Protein AF-A0A523PFH6-F1 (afdb_monomer)

Structure (mmCIF, N/CA/C/O backbone):
data_AF-A0A523PFH6-F1
#
_entry.id   AF-A0A523PFH6-F1
#
loop_
_atom_site.group_PDB
_atom_site.id
_atom_site.type_symbol
_atom_site.label_atom_id
_atom_site.label_alt_id
_atom_site.label_comp_id
_atom_site.label_asym_id
_atom_site.label_entity_id
_atom_site.label_seq_id
_atom_site.pdbx_PDB_ins_code
_atom_s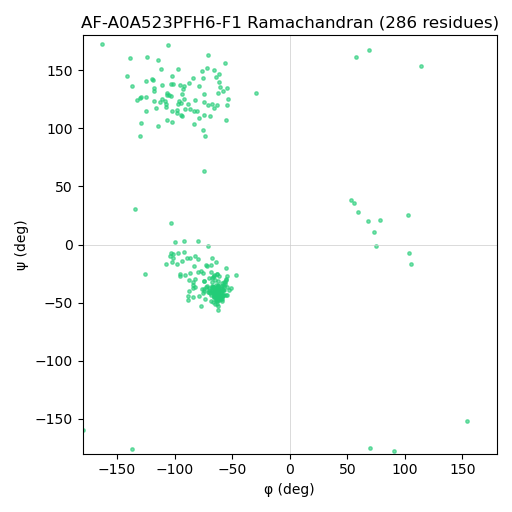ite.Cartn_x
_atom_site.Cartn_y
_atom_site.Cartn_z
_atom_site.occupancy
_atom_site.B_iso_or_equiv
_atom_site.auth_seq_id
_atom_site.auth_comp_id
_atom_site.auth_asym_id
_atom_site.auth_atom_id
_atom_site.pdbx_PDB_model_num
ATOM 1 N N . MET A 1 1 ? -19.620 -22.655 -4.274 1.00 41.88 1 MET A N 1
ATOM 2 C CA . MET A 1 1 ? -18.245 -23.199 -4.356 1.00 41.88 1 MET A CA 1
ATOM 3 C C . MET A 1 1 ? -17.567 -22.555 -5.554 1.00 41.88 1 MET A C 1
ATOM 5 O O . MET A 1 1 ? -17.985 -22.819 -6.673 1.00 41.88 1 MET A O 1
ATOM 9 N N . SER A 1 2 ? -16.616 -21.645 -5.332 1.00 47.34 2 SER A N 1
ATOM 10 C CA . SER A 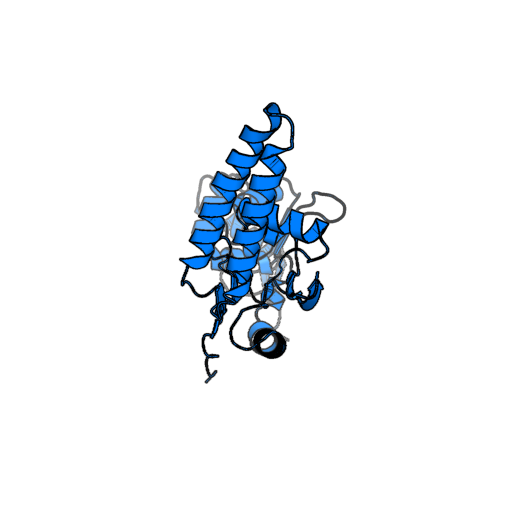1 2 ? -15.832 -21.049 -6.422 1.00 47.34 2 SER A CA 1
ATOM 11 C C . SER A 1 2 ? -14.885 -22.119 -6.964 1.00 47.34 2 SER A C 1
ATOM 13 O O . SER A 1 2 ? -14.101 -22.671 -6.193 1.00 47.34 2 SER A O 1
ATOM 15 N N . LYS A 1 3 ? -14.992 -22.473 -8.250 1.00 58.75 3 LYS A N 1
ATOM 16 C CA . LYS A 1 3 ? -13.981 -23.312 -8.902 1.00 58.75 3 LYS A CA 1
ATOM 17 C C . LYS A 1 3 ? -12.719 -22.460 -9.013 1.00 58.75 3 LYS A C 1
ATOM 19 O O . LYS A 1 3 ? -12.716 -21.483 -9.755 1.00 58.75 3 LYS A O 1
ATOM 24 N N . SER A 1 4 ? -11.684 -22.806 -8.250 1.00 64.94 4 SER A N 1
ATOM 25 C CA . SER A 1 4 ? -10.373 -22.163 -8.349 1.00 64.94 4 SER A CA 1
ATOM 26 C C . SER A 1 4 ? -9.899 -22.224 -9.800 1.00 64.94 4 SER A C 1
ATOM 28 O O . SER A 1 4 ? -9.861 -23.312 -10.387 1.00 64.94 4 SER A O 1
ATOM 30 N N . LEU A 1 5 ? -9.570 -21.070 -10.378 1.00 70.62 5 LEU A N 1
ATOM 31 C CA . LEU A 1 5 ? -9.003 -21.014 -11.721 1.00 70.62 5 LEU A CA 1
ATOM 32 C C . LEU A 1 5 ? -7.682 -21.803 -11.729 1.00 70.62 5 LEU A C 1
ATOM 34 O O . LEU A 1 5 ? -6.889 -21.672 -10.791 1.00 70.62 5 LEU A O 1
ATOM 38 N N . PRO A 1 6 ? -7.437 -22.647 -12.744 1.00 74.44 6 PRO A N 1
ATOM 39 C CA . PRO A 1 6 ? -6.226 -23.451 -12.799 1.00 74.44 6 PRO A CA 1
ATOM 40 C C . PRO A 1 6 ? -4.990 -22.551 -12.848 1.00 74.44 6 PRO A C 1
ATOM 42 O O . PRO A 1 6 ? -5.002 -21.464 -13.415 1.00 74.44 6 PRO A O 1
ATOM 45 N N . ARG A 1 7 ? -3.890 -22.984 -12.246 1.00 81.69 7 ARG A N 1
ATOM 46 C CA . ARG A 1 7 ? -2.632 -22.245 -12.345 1.00 81.69 7 ARG A CA 1
ATOM 47 C C . ARG A 1 7 ? -2.032 -22.436 -13.737 1.00 81.69 7 ARG A C 1
ATOM 49 O O . ARG A 1 7 ? -1.856 -23.576 -14.164 1.00 81.69 7 ARG A O 1
ATOM 56 N N . LEU A 1 8 ? -1.669 -21.339 -14.401 1.00 82.94 8 LEU A N 1
ATOM 57 C CA . LEU A 1 8 ? -1.033 -21.380 -15.715 1.00 82.94 8 LEU A CA 1
ATOM 58 C C . LEU A 1 8 ? 0.452 -21.016 -15.608 1.00 82.94 8 LEU A C 1
ATOM 60 O O . LEU A 1 8 ? 0.810 -19.902 -15.226 1.00 82.94 8 LEU A O 1
ATOM 64 N N . ASP A 1 9 ? 1.315 -21.959 -15.981 1.00 84.50 9 ASP A N 1
ATOM 65 C CA . ASP A 1 9 ? 2.768 -21.788 -16.021 1.00 84.50 9 ASP A CA 1
ATOM 66 C C . ASP A 1 9 ? 3.227 -21.873 -17.491 1.00 84.50 9 ASP A C 1
ATOM 68 O O . ASP A 1 9 ? 3.357 -22.966 -18.043 1.00 84.50 9 ASP A O 1
ATOM 72 N N . LEU A 1 10 ? 3.503 -20.727 -18.122 1.00 81.00 10 LEU A N 1
ATOM 73 C CA . LEU A 1 10 ? 3.946 -20.665 -19.519 1.00 81.00 10 LEU A CA 1
ATOM 74 C C . LEU A 1 10 ? 5.474 -20.688 -19.623 1.00 81.00 10 LEU A C 1
ATOM 76 O O . LEU A 1 10 ? 6.204 -20.010 -18.880 1.00 81.00 10 LEU A O 1
ATOM 80 N N . ARG A 1 11 ? 5.971 -21.487 -20.569 1.00 81.06 11 ARG A N 1
ATOM 81 C CA . ARG A 1 11 ? 7.398 -21.655 -20.866 1.00 81.06 11 ARG A CA 1
ATOM 82 C C . ARG A 1 11 ? 7.702 -21.119 -22.256 1.00 81.06 11 ARG A C 1
ATOM 84 O O . ARG A 1 11 ? 6.808 -20.969 -23.079 1.00 81.06 11 ARG A O 1
ATOM 91 N N . TYR A 1 12 ? 8.975 -20.806 -22.492 1.00 71.00 12 TYR A N 1
ATOM 92 C CA . TYR A 1 12 ? 9.414 -20.488 -23.842 1.00 71.00 12 TYR A CA 1
ATOM 93 C C . TYR A 1 12 ? 9.500 -21.765 -24.678 1.00 71.00 12 TYR A C 1
ATOM 95 O O . TYR A 1 12 ? 10.295 -22.655 -24.360 1.00 71.00 12 TYR A O 1
ATOM 103 N N . ASN A 1 13 ? 8.771 -21.801 -25.783 1.00 64.06 13 ASN A N 1
ATOM 104 C CA . ASN A 1 13 ? 9.058 -22.660 -26.908 1.00 64.06 13 ASN A CA 1
ATOM 105 C C . ASN A 1 13 ? 10.263 -22.077 -27.649 1.00 64.06 13 ASN A C 1
ATOM 107 O O . ASN A 1 13 ? 10.222 -20.965 -28.172 1.00 64.06 13 ASN A O 1
ATOM 111 N N . ARG A 1 14 ? 11.399 -22.771 -27.599 1.00 61.06 14 ARG A N 1
ATOM 112 C CA . ARG A 1 14 ? 12.696 -22.230 -28.028 1.00 61.06 14 ARG A CA 1
ATOM 113 C C . ARG A 1 14 ? 12.716 -21.963 -29.540 1.00 61.06 14 ARG A C 1
ATOM 115 O O . ARG A 1 14 ? 12.733 -22.935 -30.295 1.00 61.06 14 ARG A O 1
ATOM 122 N N . PRO A 1 15 ? 12.890 -20.718 -30.025 1.00 53.94 15 PRO A N 1
ATOM 123 C CA . PRO A 1 15 ? 13.347 -20.530 -31.386 1.00 53.94 15 PRO A CA 1
ATOM 124 C C . PRO A 1 15 ? 14.875 -20.648 -31.377 1.00 53.94 15 PRO A C 1
ATOM 126 O O . PRO A 1 15 ? 15.592 -19.726 -30.988 1.00 53.94 15 PRO A O 1
ATOM 129 N N . ILE A 1 16 ? 15.381 -21.790 -31.846 1.00 59.03 16 ILE A N 1
ATOM 130 C CA . ILE A 1 16 ? 16.802 -22.028 -32.184 1.00 59.03 16 ILE A CA 1
ATOM 131 C C . ILE A 1 16 ? 17.385 -20.861 -33.021 1.00 59.03 16 ILE A C 1
ATOM 133 O O . ILE A 1 16 ? 18.571 -20.545 -32.946 1.00 59.03 16 ILE A O 1
ATOM 137 N N . PHE A 1 17 ? 16.516 -20.153 -33.745 1.00 53.88 17 PHE A N 1
ATOM 138 C CA . PHE A 1 17 ? 16.805 -18.985 -34.570 1.00 53.88 17 PHE A CA 1
ATOM 139 C C . PHE A 1 17 ? 17.449 -17.797 -33.834 1.00 53.88 17 PHE A C 1
ATOM 141 O O . PHE A 1 17 ? 18.365 -17.179 -34.371 1.00 53.88 17 PHE A O 1
ATOM 148 N N . GLY A 1 18 ? 17.033 -17.487 -32.599 1.00 61.72 18 GLY A N 1
ATOM 149 C CA . GLY A 1 18 ? 17.600 -16.352 -31.851 1.00 61.72 18 GLY A CA 1
ATOM 150 C C . GLY A 1 18 ? 19.065 -16.569 -31.455 1.00 61.72 18 GLY A C 1
ATOM 151 O O . GLY A 1 18 ? 19.847 -15.624 -31.379 1.00 61.72 18 GLY A O 1
ATOM 152 N N . ILE A 1 19 ? 19.448 -17.834 -31.263 1.00 61.28 19 ILE A N 1
ATOM 153 C CA . ILE A 1 19 ? 20.805 -18.251 -30.893 1.00 61.28 19 ILE A CA 1
ATOM 154 C C . ILE A 1 19 ? 21.740 -18.120 -32.092 1.00 61.28 19 ILE A C 1
ATOM 156 O O . ILE A 1 19 ? 22.822 -17.554 -31.970 1.00 61.28 19 ILE A O 1
ATOM 160 N N . LEU A 1 20 ? 21.303 -18.612 -33.255 1.00 65.62 20 LEU A N 1
ATOM 161 C CA . LEU A 1 20 ? 22.066 -18.515 -34.498 1.00 65.62 20 LEU A CA 1
ATOM 162 C C . LEU A 1 20 ? 22.255 -17.056 -34.914 1.00 65.62 20 LEU A C 1
ATOM 164 O O . LEU A 1 20 ? 23.363 -16.666 -35.271 1.00 65.62 20 LEU A O 1
ATOM 168 N N . LEU A 1 21 ? 21.214 -16.230 -34.777 1.00 68.69 21 LEU A N 1
ATOM 169 C CA . LEU A 1 21 ? 21.305 -14.805 -35.078 1.00 68.69 21 LEU A CA 1
ATOM 170 C C . LEU A 1 21 ? 22.257 -14.081 -34.116 1.00 68.69 21 LEU A C 1
ATOM 172 O O . LEU A 1 21 ? 23.107 -13.325 -34.572 1.00 68.69 21 LEU A O 1
ATOM 176 N N . GLY A 1 22 ? 22.172 -14.347 -32.806 1.00 71.38 22 GLY A N 1
ATOM 177 C CA . GLY A 1 22 ? 23.075 -13.758 -31.811 1.00 71.38 22 GLY A CA 1
ATOM 178 C C . GLY A 1 22 ? 24.539 -14.170 -32.004 1.00 71.38 22 GLY A C 1
ATOM 179 O O . GLY A 1 22 ? 25.429 -13.325 -31.937 1.00 71.38 22 GLY A O 1
ATOM 180 N N . ALA A 1 23 ? 24.791 -15.445 -32.314 1.00 72.19 23 ALA A N 1
ATOM 181 C CA . ALA A 1 23 ? 26.127 -15.947 -32.627 1.00 72.19 23 ALA A CA 1
ATOM 182 C C . ALA A 1 23 ? 26.681 -15.336 -33.926 1.00 72.19 23 ALA A C 1
ATOM 184 O O . ALA A 1 23 ? 27.833 -14.907 -33.952 1.00 72.19 23 ALA A O 1
ATOM 185 N N . CYS A 1 24 ? 25.859 -15.221 -34.976 1.00 74.19 24 CYS A N 1
ATOM 186 C CA . CYS A 1 24 ? 26.236 -14.532 -36.211 1.00 74.19 24 CYS A CA 1
ATOM 187 C C . CYS A 1 24 ? 26.542 -13.049 -35.971 1.00 74.19 24 CYS A C 1
ATOM 189 O O . CYS A 1 24 ? 27.521 -12.543 -36.507 1.00 74.19 24 CYS A O 1
ATOM 191 N N . LEU A 1 25 ? 25.755 -12.352 -35.148 1.00 76.62 25 LEU A N 1
ATOM 192 C CA . LEU A 1 25 ? 25.947 -10.924 -34.881 1.00 76.62 25 LEU A CA 1
ATOM 193 C C . LEU A 1 25 ? 27.211 -10.669 -34.047 1.00 76.62 25 LEU A C 1
ATOM 195 O O . LEU A 1 25 ? 27.952 -9.732 -34.332 1.00 76.62 25 LEU A O 1
ATOM 199 N N . LEU A 1 26 ? 27.515 -11.546 -33.084 1.00 73.25 26 LEU A N 1
ATOM 200 C CA . LEU A 1 26 ? 28.781 -11.534 -32.343 1.00 73.25 26 LEU A CA 1
ATOM 201 C C . LEU A 1 26 ? 29.983 -11.841 -33.240 1.00 73.25 26 LEU A C 1
ATOM 203 O O . LEU A 1 26 ? 31.015 -11.190 -33.101 1.00 73.25 26 LEU A O 1
ATOM 207 N N . LEU A 1 27 ? 29.853 -12.783 -34.179 1.00 77.69 27 LEU A N 1
ATOM 208 C CA . LEU A 1 27 ? 30.894 -13.086 -35.162 1.00 77.69 27 LEU A CA 1
ATOM 209 C C . LEU A 1 27 ? 31.142 -11.890 -36.092 1.00 77.69 27 LEU A C 1
ATOM 211 O O . LEU A 1 27 ? 32.288 -11.519 -36.321 1.00 77.69 2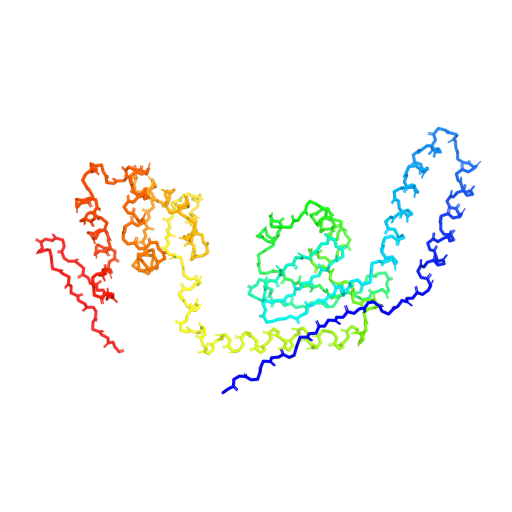7 LEU A O 1
ATOM 215 N N . VAL A 1 28 ? 30.078 -11.248 -36.583 1.00 78.19 28 VAL A N 1
ATOM 216 C CA . VAL A 1 28 ? 30.170 -10.043 -37.422 1.00 78.19 28 VAL A CA 1
ATOM 217 C C . VAL A 1 28 ? 30.792 -8.884 -36.648 1.00 78.19 28 VAL A C 1
ATOM 219 O O . VAL A 1 28 ? 31.669 -8.212 -37.181 1.00 78.19 28 VAL A O 1
ATOM 222 N N . LEU A 1 29 ? 30.406 -8.670 -35.386 1.00 72.81 29 LEU A N 1
ATOM 223 C CA . LEU A 1 29 ? 31.019 -7.651 -34.531 1.00 72.81 29 LEU A CA 1
ATOM 224 C C . LEU A 1 29 ? 32.493 -7.955 -34.265 1.00 72.81 29 LEU A C 1
ATOM 226 O O . LEU A 1 29 ? 33.313 -7.056 -34.393 1.00 72.81 29 LEU A O 1
ATOM 230 N N . TYR A 1 30 ? 32.845 -9.204 -33.958 1.00 73.19 30 TYR A N 1
ATOM 231 C CA . TYR A 1 30 ? 34.231 -9.639 -33.769 1.00 73.19 30 TYR A CA 1
ATOM 232 C C . TYR A 1 30 ? 35.082 -9.391 -35.022 1.00 73.19 30 TYR A C 1
ATOM 234 O O . TYR A 1 30 ? 36.168 -8.816 -34.937 1.00 73.19 30 TYR A O 1
ATOM 242 N N . LEU A 1 31 ? 34.557 -9.740 -36.200 1.00 76.31 31 LEU A N 1
ATOM 243 C CA . LEU A 1 31 ? 35.211 -9.467 -37.478 1.00 76.31 31 LEU A CA 1
ATOM 244 C C . LEU A 1 31 ? 35.307 -7.959 -37.749 1.00 76.31 31 LEU A C 1
ATOM 246 O O . LEU A 1 31 ? 36.362 -7.491 -38.162 1.00 76.31 31 LEU A O 1
ATOM 250 N N . ALA A 1 32 ? 34.278 -7.169 -37.442 1.00 72.06 32 ALA A N 1
ATOM 251 C CA . ALA A 1 32 ? 34.308 -5.713 -37.592 1.00 72.06 32 ALA A CA 1
ATOM 252 C C . ALA A 1 32 ? 35.284 -5.027 -36.615 1.00 72.06 32 ALA A C 1
ATOM 254 O O . ALA A 1 32 ? 35.912 -4.034 -36.974 1.00 72.06 32 ALA A O 1
ATOM 255 N N . VAL A 1 33 ? 35.476 -5.564 -35.403 1.00 66.31 33 VAL A N 1
ATOM 256 C CA . VAL A 1 33 ? 36.460 -5.061 -34.425 1.00 66.31 33 VAL A CA 1
ATOM 257 C C . VAL A 1 33 ? 37.877 -5.168 -34.967 1.00 66.31 33 VAL A C 1
ATOM 259 O O . VAL A 1 33 ? 38.674 -4.268 -34.729 1.00 66.31 33 VAL A O 1
ATOM 262 N N . SER A 1 34 ? 38.186 -6.212 -35.741 1.00 67.12 34 SER A N 1
ATOM 263 C CA . SER A 1 34 ? 39.507 -6.344 -36.371 1.00 67.12 34 SER A CA 1
ATOM 264 C C . SER A 1 34 ? 39.818 -5.234 -37.393 1.00 67.12 34 SER A C 1
ATOM 266 O O . SER A 1 34 ? 40.980 -5.027 -37.729 1.00 67.12 34 SER A O 1
ATOM 268 N N . TRP A 1 35 ? 38.801 -4.473 -37.824 1.00 68.62 35 TRP A N 1
ATOM 269 C CA . TRP A 1 35 ? 38.912 -3.325 -38.734 1.00 68.62 35 TRP A CA 1
ATOM 270 C C . TRP A 1 35 ? 38.844 -1.962 -38.027 1.00 68.62 35 TRP A C 1
ATOM 272 O O . TRP A 1 35 ? 39.128 -0.932 -38.639 1.00 68.62 35 TRP A O 1
ATOM 282 N N . ILE A 1 36 ? 38.462 -1.924 -36.749 1.00 62.78 36 ILE A N 1
ATOM 283 C CA . ILE A 1 36 ? 38.288 -0.691 -35.974 1.00 62.78 36 ILE A CA 1
ATOM 284 C C . ILE A 1 36 ? 39.489 -0.523 -35.039 1.00 62.78 36 ILE A C 1
ATOM 286 O O . ILE A 1 36 ? 39.950 -1.476 -34.425 1.00 62.78 36 ILE A O 1
ATOM 290 N N . SER A 1 37 ? 39.981 0.715 -34.931 1.00 68.75 37 SER A N 1
ATOM 291 C CA . SER A 1 37 ? 41.127 1.139 -34.113 1.00 68.75 37 SER A CA 1
ATOM 292 C C . SER A 1 37 ? 41.353 0.297 -32.835 1.00 68.75 37 SER A C 1
ATOM 294 O O . SER A 1 37 ? 40.414 0.148 -32.042 1.00 68.75 37 SER A O 1
ATOM 296 N N . PRO A 1 38 ? 42.589 -0.188 -32.580 1.00 76.94 38 PRO A N 1
ATOM 297 C CA . PRO A 1 38 ? 42.916 -1.139 -31.506 1.00 76.94 38 PRO A CA 1
ATOM 298 C C . PRO A 1 38 ? 42.496 -0.683 -30.100 1.00 76.94 38 PRO A C 1
ATOM 300 O O . PRO A 1 38 ? 42.288 -1.505 -29.211 1.00 76.94 38 PRO A O 1
ATOM 303 N N . TRP A 1 39 ? 42.278 0.617 -29.905 1.00 75.25 39 TRP A N 1
ATOM 304 C CA . TRP A 1 39 ? 41.820 1.203 -28.646 1.00 75.25 39 TRP A CA 1
ATOM 305 C C . TRP A 1 39 ? 40.350 0.907 -28.300 1.00 75.25 39 TRP A C 1
ATOM 307 O O . TRP A 1 39 ? 39.967 1.027 -27.140 1.00 75.25 39 TRP A O 1
ATOM 317 N N . ARG A 1 40 ? 39.508 0.502 -29.266 1.00 71.81 40 ARG A N 1
ATOM 318 C CA . ARG A 1 40 ? 38.089 0.156 -29.022 1.00 71.81 40 ARG A CA 1
ATOM 319 C C . ARG A 1 40 ? 37.853 -1.332 -28.761 1.00 71.81 40 ARG A C 1
ATOM 321 O O . ARG A 1 40 ? 36.794 -1.697 -28.250 1.00 71.81 40 ARG A O 1
ATOM 328 N N . ALA A 1 41 ? 38.834 -2.181 -29.063 1.00 76.81 41 ALA A N 1
ATOM 329 C CA . ALA A 1 41 ? 38.733 -3.623 -28.875 1.00 76.81 41 ALA A CA 1
ATOM 330 C C . ALA A 1 41 ? 38.424 -4.038 -27.417 1.00 76.81 41 ALA A C 1
ATOM 332 O O . ALA A 1 41 ? 37.523 -4.857 -27.236 1.00 76.81 41 ALA A O 1
ATOM 333 N N . PRO A 1 42 ? 39.044 -3.456 -26.365 1.00 81.62 42 PRO A N 1
ATOM 334 C CA . PRO A 1 42 ? 38.780 -3.857 -24.979 1.00 81.62 42 PRO A CA 1
ATOM 335 C C . PRO A 1 42 ? 37.326 -3.635 -24.549 1.00 81.62 42 PRO A C 1
ATOM 337 O O . PRO A 1 42 ? 36.741 -4.481 -23.878 1.00 81.62 42 PRO A O 1
ATOM 340 N N . PHE A 1 43 ? 36.720 -2.523 -24.976 1.00 77.44 43 PHE A N 1
ATOM 341 C CA . PHE A 1 43 ? 35.325 -2.212 -24.662 1.00 77.44 43 PHE A CA 1
ATOM 342 C C . PHE A 1 43 ? 34.365 -3.209 -25.318 1.00 77.44 43 PHE A C 1
ATOM 344 O O . PHE A 1 43 ? 33.420 -3.675 -24.685 1.00 77.44 43 PHE A O 1
ATOM 351 N N . ILE A 1 44 ? 34.634 -3.596 -26.566 1.00 75.12 44 ILE A N 1
ATOM 352 C CA . ILE A 1 44 ? 33.801 -4.572 -27.272 1.00 75.12 44 ILE A CA 1
ATOM 353 C C . ILE A 1 44 ? 33.971 -5.967 -26.663 1.00 75.12 44 ILE A C 1
ATOM 355 O O . ILE A 1 44 ? 32.975 -6.649 -26.433 1.00 75.12 44 ILE A O 1
ATOM 359 N N . TYR A 1 45 ? 35.196 -6.370 -26.307 1.00 78.94 45 TYR A N 1
ATOM 360 C CA . TYR A 1 45 ? 35.418 -7.621 -25.577 1.00 78.94 45 TYR A CA 1
ATOM 361 C C . TYR A 1 45 ? 34.687 -7.644 -24.237 1.00 78.94 45 TYR A C 1
ATOM 363 O O . TYR A 1 45 ? 34.086 -8.661 -23.903 1.00 78.94 45 TYR A O 1
ATOM 371 N N . PHE A 1 46 ? 34.674 -6.528 -23.505 1.00 81.19 46 PHE A N 1
ATOM 372 C CA . PHE A 1 46 ? 33.910 -6.405 -22.268 1.00 81.19 46 PHE A CA 1
ATOM 373 C C . PHE A 1 46 ? 32.401 -6.568 -22.505 1.00 81.19 46 PHE A C 1
ATOM 375 O O . PHE A 1 46 ? 31.760 -7.373 -21.830 1.00 81.19 46 PHE A O 1
ATOM 382 N N . LEU A 1 47 ? 31.834 -5.881 -23.504 1.00 76.25 47 LEU A N 1
ATOM 383 C CA . LEU A 1 47 ? 30.418 -6.033 -23.855 1.00 76.25 47 LEU A CA 1
ATOM 384 C C . LEU A 1 47 ? 30.074 -7.478 -24.233 1.00 76.25 47 LEU A C 1
ATOM 386 O O . LEU A 1 47 ? 29.075 -8.012 -23.754 1.00 76.25 47 LEU A O 1
ATOM 390 N N . CYS A 1 48 ? 30.913 -8.138 -25.034 1.00 77.19 48 CYS A N 1
ATOM 391 C CA . CYS A 1 48 ? 30.739 -9.546 -25.389 1.00 77.19 48 CYS A CA 1
ATOM 392 C C . CYS A 1 48 ? 30.847 -10.465 -24.163 1.00 77.19 48 CYS A C 1
ATOM 394 O O . CYS A 1 48 ? 30.020 -11.362 -23.997 1.00 77.19 48 CYS A O 1
ATOM 396 N N . ALA A 1 49 ? 31.821 -10.223 -23.282 1.00 78.44 49 ALA A N 1
ATOM 397 C CA . ALA A 1 49 ? 32.033 -10.995 -22.060 1.00 78.44 49 ALA A CA 1
ATOM 398 C C . ALA A 1 49 ? 30.855 -10.892 -21.079 1.00 78.44 49 ALA A C 1
ATOM 400 O O . ALA A 1 49 ? 30.642 -11.817 -20.305 1.00 78.44 49 ALA A O 1
ATOM 401 N N . VAL A 1 50 ? 30.066 -9.814 -21.131 1.00 75.88 50 VAL A N 1
ATOM 402 C CA . VAL A 1 50 ? 28.826 -9.667 -20.352 1.00 75.88 50 VAL A CA 1
ATOM 403 C C . VAL A 1 50 ? 27.617 -10.236 -21.104 1.00 75.88 50 VAL A C 1
ATOM 405 O O . VAL A 1 50 ? 26.803 -10.959 -20.527 1.00 75.88 50 VAL A O 1
ATOM 408 N N . ALA A 1 51 ? 27.495 -9.956 -22.403 1.00 72.69 51 ALA A N 1
ATOM 409 C CA . ALA A 1 51 ? 26.343 -10.359 -23.206 1.00 72.69 51 ALA A CA 1
ATOM 410 C C . ALA A 1 51 ? 26.247 -11.883 -23.392 1.00 72.69 51 ALA A C 1
ATOM 412 O O . ALA A 1 51 ? 25.149 -12.439 -23.325 1.00 72.69 51 ALA A O 1
ATOM 413 N N . ILE A 1 52 ? 27.378 -12.570 -23.592 1.00 76.25 52 ILE A N 1
ATOM 414 C CA . ILE A 1 52 ? 27.411 -14.019 -23.840 1.00 76.25 52 ILE A CA 1
ATOM 415 C C . ILE A 1 52 ? 26.909 -14.815 -22.621 1.00 76.25 52 ILE A C 1
ATOM 417 O O . ILE A 1 52 ? 25.990 -15.619 -22.797 1.00 76.25 52 ILE A O 1
ATOM 421 N N . PRO A 1 53 ? 27.410 -14.601 -21.386 1.00 77.69 53 PRO A N 1
ATOM 422 C CA . PRO A 1 53 ? 26.870 -15.266 -20.203 1.00 77.69 53 PRO A CA 1
ATOM 423 C C . PRO A 1 53 ? 25.394 -14.960 -19.959 1.00 77.69 53 PRO A C 1
ATOM 425 O O . PRO A 1 53 ? 24.658 -15.864 -19.579 1.00 77.69 53 PRO A O 1
ATOM 428 N N . LEU A 1 54 ? 24.932 -13.729 -20.211 1.00 71.00 54 LEU A N 1
ATOM 429 C CA . LEU A 1 54 ? 23.512 -13.379 -20.075 1.00 71.00 54 LEU A CA 1
ATOM 430 C C . LEU A 1 54 ? 22.635 -14.137 -21.082 1.00 71.00 54 LEU A C 1
ATOM 432 O O . LEU A 1 54 ? 21.571 -14.644 -20.718 1.00 71.00 54 LEU A O 1
ATOM 436 N N . ALA A 1 55 ? 23.094 -14.272 -22.328 1.00 70.19 55 ALA A N 1
ATOM 437 C CA . ALA A 1 55 ? 22.411 -15.066 -23.345 1.00 70.19 55 ALA A CA 1
ATOM 438 C C . ALA A 1 55 ? 22.402 -16.565 -22.988 1.00 70.19 55 ALA A C 1
ATOM 440 O O . ALA A 1 55 ? 21.355 -17.212 -23.057 1.00 70.19 55 ALA A O 1
ATOM 441 N N . LEU A 1 56 ? 23.540 -17.109 -22.540 1.00 74.19 56 LEU A N 1
ATOM 442 C CA . LEU A 1 56 ? 23.662 -18.499 -22.080 1.00 74.19 56 LEU A CA 1
ATOM 443 C C . LEU A 1 56 ? 22.801 -18.778 -20.845 1.00 74.19 56 LEU A C 1
ATOM 445 O O . LEU A 1 56 ? 22.134 -19.810 -20.781 1.00 74.19 56 LEU A O 1
ATOM 449 N N . TRP A 1 57 ? 22.748 -17.851 -19.891 1.00 74.25 57 TRP A N 1
ATOM 450 C CA . TRP A 1 57 ? 21.862 -17.941 -18.735 1.00 74.25 57 TRP A CA 1
ATOM 451 C C . TRP A 1 57 ? 20.397 -17.993 -19.170 1.00 74.25 57 TRP A C 1
ATOM 453 O O . TRP A 1 57 ? 19.647 -18.850 -18.707 1.00 74.25 57 TRP A O 1
ATOM 463 N N . GLY A 1 58 ? 19.997 -17.147 -20.124 1.00 69.62 58 GLY A N 1
ATOM 464 C CA . GLY A 1 58 ? 18.661 -17.188 -20.720 1.00 69.62 58 GLY A CA 1
ATOM 465 C C . GLY A 1 58 ? 18.312 -18.547 -21.340 1.00 69.62 58 GLY A C 1
ATOM 466 O O . GLY A 1 58 ? 17.171 -18.992 -21.219 1.00 69.62 58 GLY A O 1
ATOM 467 N N . LEU A 1 59 ? 19.293 -19.231 -21.939 1.00 68.81 59 LEU A N 1
ATOM 468 C CA . LEU A 1 59 ? 19.136 -20.562 -22.542 1.00 68.81 59 LEU A CA 1
ATOM 469 C C . LEU A 1 59 ? 19.021 -21.695 -21.521 1.00 68.81 59 LEU A C 1
ATOM 471 O O . LEU A 1 59 ? 18.258 -22.652 -21.723 1.00 68.81 59 LEU A O 1
ATOM 475 N N . LEU A 1 60 ? 19.810 -21.605 -20.453 1.00 76.19 60 LEU A N 1
ATOM 476 C CA . LEU A 1 60 ? 19.856 -22.595 -19.382 1.00 76.19 60 LEU A CA 1
ATOM 477 C C . LEU A 1 60 ? 18.700 -22.431 -18.392 1.00 76.19 60 LEU A C 1
ATOM 479 O O . LEU A 1 60 ? 18.305 -23.404 -17.748 1.00 76.19 60 LEU A O 1
ATOM 483 N N . ASP A 1 61 ? 18.116 -21.237 -18.299 1.00 73.56 61 ASP A N 1
ATOM 484 C CA . ASP A 1 61 ? 17.021 -20.957 -17.383 1.00 73.56 61 ASP A CA 1
ATOM 485 C C . ASP A 1 61 ? 15.702 -21.596 -17.850 1.00 73.56 61 ASP A C 1
ATOM 487 O O . ASP A 1 61 ? 14.919 -21.009 -18.602 1.00 73.56 61 ASP A O 1
ATOM 491 N N . ARG A 1 62 ? 15.449 -22.810 -17.347 1.00 75.69 62 ARG A N 1
ATOM 492 C CA . ARG A 1 62 ? 14.234 -23.611 -17.583 1.00 75.69 62 ARG A CA 1
ATOM 493 C C . ARG A 1 62 ? 13.030 -23.193 -16.734 1.00 75.69 62 ARG A C 1
ATOM 495 O O . ARG A 1 62 ? 12.003 -23.876 -16.775 1.00 75.69 62 ARG A O 1
ATOM 502 N N . ARG A 1 63 ? 13.138 -22.137 -15.923 1.00 76.75 63 ARG A N 1
ATOM 503 C CA . ARG A 1 63 ? 12.013 -21.685 -15.097 1.00 76.75 63 ARG A CA 1
ATOM 504 C C . ARG A 1 63 ? 10.865 -21.201 -16.000 1.00 76.75 63 ARG A C 1
ATOM 506 O O . ARG A 1 63 ? 11.137 -20.617 -17.053 1.00 76.75 63 ARG A O 1
ATOM 513 N N . PRO A 1 64 ? 9.595 -21.434 -15.613 1.00 77.19 64 PRO A N 1
ATOM 514 C CA . PRO A 1 64 ? 8.462 -20.799 -16.281 1.00 77.19 64 PRO A CA 1
ATOM 515 C C . PRO A 1 64 ? 8.681 -19.290 -16.274 1.00 77.19 64 PRO A C 1
ATOM 517 O O . PRO A 1 64 ? 9.130 -18.744 -15.268 1.00 77.19 64 PRO A O 1
ATOM 520 N N . LYS A 1 65 ? 8.447 -18.636 -17.410 1.00 82.31 65 LYS A N 1
ATOM 521 C CA . LYS A 1 65 ? 8.747 -17.206 -17.549 1.00 82.31 65 LYS A CA 1
ATOM 522 C C . LYS A 1 65 ? 7.562 -16.345 -17.176 1.00 82.31 65 LYS A C 1
ATOM 524 O O . LYS A 1 65 ? 7.764 -15.223 -16.728 1.00 82.31 65 LYS A O 1
ATOM 529 N N . LEU A 1 66 ? 6.362 -16.890 -17.313 1.00 86.69 66 LEU A N 1
ATOM 530 C CA . LEU A 1 66 ? 5.122 -16.261 -16.912 1.00 86.69 66 LEU A CA 1
ATOM 531 C C . LEU A 1 66 ? 4.329 -17.261 -16.074 1.00 86.69 66 LEU A C 1
ATOM 533 O O . LEU A 1 66 ? 4.114 -18.400 -16.493 1.00 86.69 66 LEU A O 1
ATOM 537 N N . ARG A 1 67 ? 3.934 -16.841 -14.878 1.00 88.88 67 ARG A N 1
ATOM 538 C CA . ARG A 1 67 ? 2.962 -17.546 -14.049 1.00 88.88 67 ARG A CA 1
ATOM 539 C C . ARG A 1 67 ? 1.768 -16.652 -13.850 1.00 88.88 67 ARG A C 1
ATOM 541 O O . ARG A 1 67 ? 1.931 -15.491 -13.486 1.00 88.88 67 ARG A O 1
ATOM 548 N N . VAL A 1 68 ? 0.602 -17.224 -14.068 1.00 88.38 68 VAL A N 1
ATOM 549 C CA . VAL A 1 68 ? -0.675 -16.575 -13.826 1.00 88.38 68 VAL A CA 1
ATOM 550 C C . VAL A 1 68 ? -1.357 -17.381 -12.733 1.00 88.38 68 VAL A C 1
ATOM 552 O O . VAL A 1 68 ? -1.575 -18.589 -12.879 1.00 88.38 68 VAL A O 1
ATOM 555 N N . ASP A 1 69 ? -1.600 -16.734 -11.601 1.00 86.38 69 ASP A N 1
ATOM 556 C CA . ASP A 1 69 ? -2.240 -17.350 -10.448 1.00 86.38 69 ASP A CA 1
ATOM 557 C C . ASP A 1 69 ? -3.291 -16.419 -9.831 1.00 86.38 69 ASP A C 1
ATOM 559 O O . ASP A 1 69 ? -3.619 -15.355 -10.359 1.00 86.38 69 ASP A O 1
ATOM 563 N N . GLU A 1 70 ? -3.883 -16.858 -8.722 1.00 80.88 70 GLU A N 1
ATOM 564 C CA . GLU A 1 70 ? -4.954 -16.118 -8.055 1.00 80.88 70 GLU A CA 1
ATOM 565 C C . GLU A 1 70 ? -4.509 -14.751 -7.528 1.00 80.88 70 GLU A C 1
ATOM 567 O O . GLU A 1 70 ? -5.341 -13.855 -7.406 1.00 80.88 70 GLU A O 1
ATOM 572 N N . MET A 1 71 ? -3.217 -14.582 -7.235 1.00 81.62 71 MET A N 1
ATOM 573 C CA . MET A 1 71 ? -2.675 -13.353 -6.663 1.00 81.62 71 MET A CA 1
ATOM 574 C C . MET A 1 71 ? -2.307 -12.331 -7.735 1.00 81.62 71 MET A C 1
ATOM 576 O O . MET A 1 71 ? -2.237 -11.140 -7.435 1.00 81.62 71 MET A O 1
ATOM 580 N N . GLY A 1 72 ? -2.031 -12.775 -8.962 1.00 87.94 72 GLY A N 1
ATOM 581 C CA . GLY A 1 72 ? -1.593 -11.889 -10.028 1.00 87.94 72 GLY A CA 1
ATOM 582 C C . GLY A 1 72 ? -0.765 -12.579 -11.097 1.00 87.94 72 GLY A C 1
ATOM 583 O O . GLY A 1 72 ? -0.850 -13.786 -11.344 1.00 87.94 72 GLY A O 1
ATOM 584 N N . ILE A 1 73 ? 0.092 -11.773 -11.709 1.00 89.12 73 ILE A N 1
ATOM 585 C CA . ILE A 1 73 ? 1.048 -12.204 -12.715 1.00 89.12 73 ILE A CA 1
ATOM 586 C C . ILE A 1 73 ? 2.436 -12.195 -12.099 1.00 89.12 73 ILE A C 1
ATOM 588 O O . ILE A 1 73 ? 2.872 -11.197 -11.527 1.00 89.12 73 ILE A O 1
ATOM 592 N N . ARG A 1 74 ? 3.173 -13.293 -12.267 1.00 88.38 74 ARG A N 1
ATOM 593 C CA . ARG A 1 74 ? 4.603 -13.330 -11.981 1.00 88.38 74 ARG A CA 1
ATOM 594 C C . ARG A 1 74 ? 5.391 -13.503 -13.268 1.00 88.38 74 ARG A C 1
ATOM 596 O O . ARG A 1 74 ? 5.207 -14.488 -13.9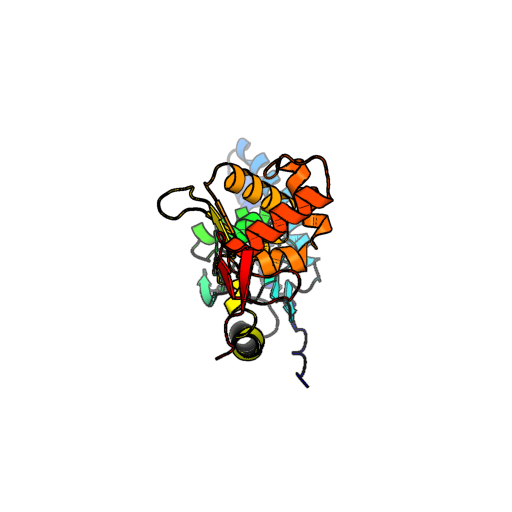78 1.00 88.38 74 ARG A O 1
ATOM 603 N N . TYR A 1 75 ? 6.296 -12.572 -13.553 1.00 82.12 75 TYR A N 1
ATOM 604 C CA . TYR A 1 75 ? 7.138 -12.612 -14.751 1.00 82.12 75 TYR A CA 1
ATOM 605 C C . TYR A 1 75 ? 8.609 -12.716 -14.362 1.00 82.12 75 TYR A C 1
ATOM 607 O O . TYR A 1 75 ? 9.096 -11.897 -13.595 1.00 82.12 75 TYR A O 1
ATOM 615 N N . SER A 1 76 ? 9.314 -13.738 -14.852 1.00 74.06 76 SER A N 1
ATOM 616 C CA . SER A 1 76 ? 10.591 -14.182 -14.276 1.00 74.06 76 SER A CA 1
ATOM 617 C C . SER A 1 76 ? 11.842 -13.696 -15.014 1.00 74.06 76 SER A C 1
ATOM 619 O O . SER A 1 76 ? 12.944 -14.116 -14.649 1.00 74.06 76 SER A O 1
ATOM 621 N N . ARG A 1 77 ? 11.718 -12.884 -16.075 1.00 67.00 77 ARG A N 1
ATOM 622 C CA . ARG A 1 77 ? 12.859 -12.565 -16.961 1.00 67.00 77 ARG A CA 1
ATOM 623 C C . ARG A 1 77 ? 14.051 -11.963 -16.208 1.00 67.00 77 ARG A C 1
ATOM 625 O O . ARG A 1 77 ? 15.186 -12.257 -16.563 1.00 67.00 77 ARG A O 1
ATOM 632 N N . TRP A 1 78 ? 13.785 -11.214 -15.137 1.00 65.75 78 TRP A N 1
ATOM 633 C CA . TRP A 1 78 ? 14.800 -10.562 -14.300 1.00 65.75 78 TRP A CA 1
ATOM 634 C C . TRP A 1 78 ? 14.543 -10.759 -12.796 1.00 65.75 78 TRP A C 1
ATOM 636 O O . TRP A 1 78 ? 14.864 -9.897 -11.984 1.00 65.75 78 TRP A O 1
ATOM 646 N N . GLY A 1 79 ? 13.929 -11.889 -12.429 1.00 71.19 79 GLY A N 1
ATOM 647 C CA . GLY A 1 79 ? 13.448 -12.173 -11.071 1.00 71.19 79 GLY A CA 1
ATOM 648 C C . GLY A 1 79 ? 11.927 -12.272 -11.021 1.00 71.19 79 GLY A C 1
ATOM 649 O O . GLY A 1 79 ? 11.252 -11.721 -11.880 1.00 71.19 79 GLY A O 1
ATOM 650 N N . TRP A 1 80 ? 11.390 -13.022 -10.056 1.00 78.94 80 TRP A N 1
ATOM 651 C CA . TRP A 1 80 ? 9.945 -13.164 -9.881 1.00 78.94 80 TRP A CA 1
ATOM 652 C C . TRP A 1 80 ? 9.384 -11.933 -9.179 1.00 78.94 80 TRP A C 1
ATOM 654 O O . TRP A 1 80 ? 9.598 -11.757 -7.984 1.00 78.94 80 TRP A O 1
ATOM 664 N N . ILE A 1 81 ? 8.647 -11.115 -9.919 1.00 81.75 81 ILE A N 1
ATOM 665 C CA . ILE A 1 81 ? 7.884 -9.999 -9.359 1.00 81.75 81 ILE A CA 1
ATOM 666 C C . ILE A 1 81 ? 6.419 -10.346 -9.497 1.00 81.75 81 ILE A C 1
ATOM 668 O O . ILE A 1 81 ? 5.981 -10.682 -10.594 1.00 81.75 81 ILE A O 1
ATOM 672 N N . LEU A 1 82 ? 5.696 -10.311 -8.381 1.00 87.25 82 LEU A N 1
ATOM 673 C CA . LEU A 1 82 ? 4.248 -10.422 -8.379 1.00 87.25 82 LEU A CA 1
ATOM 674 C C . LEU A 1 82 ? 3.664 -9.042 -8.669 1.00 87.25 82 LEU A C 1
ATOM 676 O O . LEU A 1 82 ? 3.826 -8.138 -7.854 1.00 87.25 82 LEU A O 1
ATOM 680 N N . VAL A 1 83 ? 2.991 -8.917 -9.806 1.00 87.25 83 VAL A N 1
ATOM 681 C CA . VAL A 1 83 ? 2.115 -7.788 -10.122 1.00 87.25 83 VAL A CA 1
ATOM 682 C C . VAL A 1 83 ? 0.698 -8.238 -9.815 1.00 87.25 83 VAL A C 1
ATOM 684 O O . VAL A 1 83 ? 0.223 -9.205 -10.417 1.00 87.25 83 VAL A O 1
ATOM 687 N N . GLN A 1 84 ? 0.055 -7.606 -8.838 1.00 88.88 84 GLN A N 1
ATOM 688 C CA . GLN A 1 84 ? -1.289 -7.998 -8.427 1.00 88.88 84 GLN A CA 1
ATOM 689 C C . GLN A 1 84 ? -2.317 -7.601 -9.486 1.00 88.88 84 GLN A C 1
ATOM 691 O O . GLN A 1 84 ? -2.140 -6.618 -10.202 1.00 88.88 84 GLN A O 1
ATOM 696 N N . TRP A 1 85 ? -3.426 -8.339 -9.568 1.00 87.62 85 TRP A N 1
ATOM 697 C CA . TRP A 1 85 ? -4.518 -8.000 -10.491 1.00 87.62 85 TRP A CA 1
ATOM 698 C C . TRP A 1 85 ? -5.085 -6.597 -10.241 1.00 87.62 85 TRP A C 1
ATOM 700 O O . TRP A 1 85 ? -5.404 -5.893 -11.191 1.00 87.62 85 TRP A O 1
ATOM 710 N N . SER A 1 86 ? -5.133 -6.174 -8.974 1.00 83.69 86 SER A N 1
ATOM 711 C CA . SER A 1 86 ? -5.546 -4.833 -8.536 1.00 83.69 86 SER A CA 1
ATOM 712 C C . SER A 1 86 ? -4.587 -3.714 -8.941 1.00 83.69 86 SER A C 1
ATOM 714 O O . SER A 1 86 ? -4.928 -2.549 -8.782 1.00 83.69 86 SER A O 1
ATOM 716 N N . GLU A 1 87 ? -3.388 -4.040 -9.427 1.00 85.06 87 GLU A N 1
ATOM 717 C CA . GLU A 1 87 ? -2.401 -3.061 -9.888 1.00 85.06 87 GLU A CA 1
ATOM 718 C C . GLU A 1 87 ? -2.449 -2.877 -11.412 1.00 85.06 87 GLU A C 1
ATOM 720 O O . GLU A 1 87 ? -1.776 -1.986 -11.923 1.00 85.06 87 GLU A O 1
ATOM 725 N N . ILE A 1 88 ? -3.228 -3.687 -12.140 1.00 88.38 88 ILE A N 1
ATOM 726 C CA . ILE A 1 88 ? -3.290 -3.698 -13.607 1.00 88.38 88 ILE A CA 1
ATOM 727 C C . ILE A 1 88 ? -4.625 -3.112 -14.064 1.00 88.38 88 ILE A C 1
ATOM 729 O O . ILE A 1 88 ? -5.685 -3.620 -13.699 1.00 88.38 88 ILE A O 1
ATOM 733 N N . SER A 1 89 ? -4.581 -2.075 -14.901 1.00 84.56 89 SER A N 1
ATOM 734 C CA . SER A 1 89 ? -5.786 -1.490 -15.492 1.00 84.56 89 SER A CA 1
ATOM 735 C C . SER A 1 89 ? -6.298 -2.356 -16.637 1.00 84.56 89 SER A C 1
ATOM 737 O O . SER A 1 89 ? -7.459 -2.752 -16.651 1.00 84.56 89 SER A O 1
ATOM 739 N N . HIS A 1 90 ? -5.419 -2.673 -17.588 1.00 86.81 90 HIS A N 1
ATOM 740 C CA . HIS A 1 90 ? -5.728 -3.453 -18.781 1.00 86.81 90 HIS A CA 1
ATOM 741 C C . HIS A 1 90 ? -4.451 -3.992 -19.437 1.00 86.81 90 HIS A C 1
ATOM 743 O O . HIS A 1 90 ? -3.329 -3.640 -19.062 1.00 86.81 90 HIS A O 1
ATOM 749 N N . PHE A 1 91 ? -4.629 -4.850 -20.441 1.00 87.62 91 PHE A N 1
ATOM 750 C CA . PHE A 1 91 ? -3.546 -5.368 -21.275 1.00 87.62 91 PHE A CA 1
ATOM 751 C C . PHE A 1 91 ? -3.656 -4.814 -22.691 1.00 87.62 91 PHE A C 1
ATOM 753 O O . PHE A 1 91 ? -4.736 -4.799 -23.280 1.00 87.62 91 PHE A O 1
ATOM 760 N N . GLU A 1 92 ? -2.525 -4.420 -23.262 1.00 87.44 92 GLU A N 1
ATOM 761 C CA . GLU A 1 92 ? -2.421 -3.994 -24.656 1.00 87.44 92 GLU A CA 1
ATOM 762 C C . GLU A 1 92 ? -1.468 -4.904 -25.415 1.00 87.44 92 GLU A C 1
ATOM 764 O O . GLU A 1 92 ? -0.409 -5.272 -24.908 1.00 87.44 92 GLU A O 1
ATOM 769 N N . VAL A 1 93 ? -1.802 -5.218 -26.664 1.00 87.56 93 VAL A N 1
ATOM 770 C CA . VAL A 1 93 ? -0.853 -5.853 -27.577 1.00 87.56 93 VAL A CA 1
ATOM 771 C C . VAL A 1 93 ? -0.171 -4.778 -28.406 1.00 87.56 93 VAL A C 1
ATOM 773 O O . VAL A 1 93 ? -0.822 -4.028 -29.130 1.00 87.56 93 VAL A O 1
ATOM 776 N N . ARG A 1 94 ? 1.157 -4.715 -28.323 1.00 85.19 94 ARG A N 1
ATOM 777 C CA . ARG A 1 94 ? 1.983 -3.801 -29.115 1.00 85.19 94 ARG A CA 1
ATOM 778 C C . ARG A 1 94 ? 2.918 -4.592 -30.009 1.00 85.19 94 ARG A C 1
ATOM 780 O O . ARG A 1 94 ? 3.575 -5.530 -29.563 1.00 85.19 94 ARG A O 1
ATOM 787 N N . ARG A 1 95 ? 3.013 -4.198 -31.278 1.00 82.19 95 ARG A N 1
ATOM 788 C CA . ARG A 1 95 ? 3.986 -4.764 -32.215 1.00 82.19 95 ARG A CA 1
ATOM 789 C C . ARG A 1 95 ? 5.220 -3.873 -32.264 1.00 82.19 95 ARG A C 1
ATOM 791 O O . ARG A 1 95 ? 5.123 -2.693 -32.583 1.00 82.19 95 ARG A O 1
ATOM 798 N N . PHE A 1 96 ? 6.381 -4.452 -31.992 1.00 76.81 96 PHE A N 1
ATOM 799 C CA . PHE A 1 96 ? 7.667 -3.776 -32.048 1.00 76.81 96 PHE A CA 1
ATOM 800 C C . PHE A 1 96 ? 8.666 -4.635 -32.815 1.00 76.81 96 PHE A C 1
ATOM 802 O O . PHE A 1 96 ? 8.868 -5.804 -32.498 1.00 76.81 96 PHE A O 1
ATOM 809 N N . TRP A 1 97 ? 9.265 -4.066 -33.865 1.00 77.31 97 TRP A N 1
ATOM 810 C CA . TRP A 1 97 ? 10.263 -4.749 -34.704 1.00 77.31 97 TRP A CA 1
ATOM 811 C C . TRP A 1 97 ? 9.767 -6.109 -35.234 1.00 77.31 97 TRP A C 1
ATOM 813 O O . TRP A 1 97 ? 10.495 -7.097 -35.265 1.00 77.31 97 TRP A O 1
ATOM 823 N N . GLY A 1 98 ? 8.482 -6.175 -35.601 1.00 77.88 98 GLY A N 1
ATOM 824 C CA . GLY A 1 98 ? 7.836 -7.400 -36.086 1.00 77.88 98 GLY A CA 1
ATOM 825 C C . GLY A 1 98 ? 7.520 -8.443 -35.008 1.00 77.88 98 GLY A C 1
ATOM 826 O O . GLY A 1 98 ? 6.929 -9.467 -35.330 1.00 77.88 98 GLY A O 1
ATOM 827 N N . THR A 1 99 ? 7.857 -8.188 -33.742 1.00 76.31 99 THR A N 1
ATOM 828 C CA . THR A 1 99 ? 7.504 -9.044 -32.603 1.00 76.31 99 THR A CA 1
ATOM 829 C C . THR A 1 99 ? 6.324 -8.440 -31.855 1.00 76.31 99 THR A C 1
ATOM 831 O O . THR A 1 99 ? 6.256 -7.229 -31.662 1.00 76.31 99 THR A O 1
ATOM 834 N N . GLU A 1 100 ? 5.374 -9.267 -31.438 1.00 79.56 100 GLU A N 1
ATOM 835 C CA . GLU A 1 100 ? 4.228 -8.813 -30.656 1.00 79.56 100 GLU A CA 1
ATOM 836 C C . GLU A 1 100 ? 4.490 -9.009 -29.156 1.00 79.56 100 GLU A C 1
ATOM 838 O O . GLU A 1 100 ? 5.045 -10.020 -28.710 1.00 79.56 100 GLU A O 1
ATOM 843 N N . HIS A 1 101 ? 4.115 -8.001 -28.377 1.00 81.56 101 HIS A N 1
ATOM 844 C CA . HIS A 1 101 ? 4.320 -7.902 -26.940 1.00 81.56 101 HIS A CA 1
ATOM 845 C C . HIS A 1 101 ? 2.975 -7.660 -26.266 1.00 81.56 101 HIS A C 1
ATOM 847 O O . HIS A 1 101 ? 2.171 -6.888 -26.780 1.00 81.56 101 HIS A O 1
ATOM 853 N N . ILE A 1 102 ? 2.752 -8.291 -25.114 1.00 84.12 102 ILE A N 1
ATOM 854 C CA . ILE A 1 102 ? 1.615 -7.971 -24.251 1.00 84.12 102 ILE A CA 1
ATOM 855 C C . ILE A 1 102 ? 2.140 -7.036 -23.171 1.00 84.12 102 ILE A C 1
ATOM 857 O O . ILE A 1 102 ? 2.957 -7.433 -22.342 1.00 84.12 102 ILE A O 1
ATOM 861 N N . THR A 1 103 ? 1.689 -5.795 -23.179 1.00 84.94 103 THR A N 1
ATOM 862 C CA . THR A 1 103 ? 2.034 -4.803 -22.167 1.00 84.94 103 THR A CA 1
ATOM 863 C C . THR A 1 103 ? 0.911 -4.760 -21.139 1.00 84.94 103 THR A C 1
ATOM 865 O O . THR A 1 103 ? -0.239 -4.508 -21.494 1.00 84.94 103 THR A O 1
ATOM 868 N N . ALA A 1 104 ? 1.233 -5.025 -19.872 1.00 85.06 104 ALA A N 1
ATOM 869 C CA . ALA A 1 104 ? 0.298 -4.767 -18.780 1.00 85.06 104 ALA A CA 1
ATOM 870 C C . ALA A 1 104 ? 0.417 -3.288 -18.416 1.00 85.06 104 ALA A C 1
ATOM 872 O O . ALA A 1 104 ? 1.520 -2.808 -18.136 1.00 85.06 104 ALA A O 1
ATOM 873 N N . ILE A 1 105 ? -0.694 -2.565 -18.454 1.00 84.00 105 ILE A N 1
ATOM 874 C CA . ILE A 1 105 ? -0.724 -1.155 -18.084 1.00 84.00 105 ILE A CA 1
ATOM 875 C C . ILE A 1 105 ? -1.042 -1.081 -16.587 1.00 84.00 105 ILE A C 1
ATOM 877 O O . ILE A 1 105 ? -2.094 -1.570 -16.173 1.00 84.00 105 ILE A O 1
ATOM 881 N N . PRO A 1 106 ? -0.130 -0.562 -15.746 1.00 83.75 106 PRO A N 1
ATOM 882 C CA . PRO A 1 106 ? -0.402 -0.439 -14.324 1.00 83.75 106 PRO A CA 1
ATOM 883 C C . PRO A 1 106 ? -1.338 0.744 -14.048 1.00 83.75 106 PRO A C 1
ATOM 885 O O . PRO A 1 106 ? -1.268 1.765 -14.729 1.00 83.75 106 PRO A O 1
ATOM 888 N N . ILE A 1 107 ? -2.159 0.636 -13.002 1.00 83.06 107 ILE A N 1
ATOM 889 C CA . ILE A 1 107 ? -3.006 1.741 -12.515 1.00 83.06 107 ILE A CA 1
ATOM 890 C C . ILE A 1 107 ? -2.139 2.867 -11.933 1.00 83.06 107 ILE A C 1
ATOM 892 O O . ILE A 1 107 ? -2.412 4.042 -12.155 1.00 83.06 107 ILE A O 1
ATOM 896 N N . ASN A 1 108 ? -1.073 2.508 -11.209 1.00 82.31 108 ASN A N 1
ATOM 897 C CA . ASN A 1 108 ? -0.102 3.449 -10.655 1.00 82.31 108 ASN A CA 1
ATOM 898 C C . ASN A 1 108 ? 1.322 3.016 -11.034 1.00 82.31 108 ASN A C 1
ATOM 900 O O . ASN A 1 108 ? 1.877 2.059 -10.487 1.00 82.31 108 ASN A O 1
ATOM 904 N N . THR A 1 109 ? 1.897 3.739 -11.990 1.00 76.75 109 THR A N 1
ATOM 905 C CA . THR A 1 109 ? 3.237 3.519 -12.549 1.00 76.75 109 THR A CA 1
ATOM 906 C C . THR A 1 109 ? 4.340 3.684 -11.499 1.00 76.75 109 THR A C 1
ATOM 908 O O . THR A 1 109 ? 5.242 2.849 -11.400 1.00 76.75 109 THR A O 1
ATOM 911 N N . THR A 1 110 ? 4.237 4.710 -10.650 1.00 76.69 110 THR A N 1
ATOM 912 C CA . THR A 1 110 ? 5.223 5.028 -9.606 1.00 76.69 110 THR A CA 1
ATOM 913 C C . THR A 1 110 ? 5.333 3.906 -8.574 1.00 76.69 110 THR A C 1
ATOM 915 O O . THR A 1 110 ? 6.429 3.419 -8.297 1.00 76.69 110 THR A O 1
ATOM 918 N N . ARG A 1 111 ? 4.193 3.402 -8.079 1.00 76.88 111 ARG A N 1
ATOM 919 C CA . ARG A 1 111 ? 4.158 2.357 -7.040 1.00 76.88 111 ARG A CA 1
ATOM 920 C C . ARG A 1 111 ? 4.804 1.047 -7.496 1.00 76.88 111 ARG A C 1
ATOM 922 O O . ARG A 1 111 ? 5.490 0.382 -6.716 1.00 76.88 111 ARG A O 1
ATOM 929 N N . LEU A 1 112 ? 4.600 0.670 -8.760 1.00 78.44 112 LEU A N 1
ATOM 930 C CA . LEU A 1 112 ? 5.239 -0.514 -9.330 1.00 78.44 112 LEU A CA 1
ATOM 931 C C . LEU A 1 112 ? 6.757 -0.305 -9.434 1.00 78.44 112 LEU A C 1
ATOM 933 O O . LEU A 1 112 ? 7.532 -1.200 -9.098 1.00 78.44 112 LEU A O 1
ATOM 937 N N . HIS A 1 113 ? 7.186 0.887 -9.850 1.00 76.81 113 HIS A N 1
ATOM 938 C CA . HIS A 1 113 ? 8.591 1.216 -10.066 1.00 76.81 113 HIS A CA 1
ATOM 939 C C . HIS A 1 113 ? 9.452 1.122 -8.792 1.00 76.81 113 HIS A C 1
ATOM 941 O O . HIS A 1 113 ? 10.603 0.676 -8.857 1.00 76.81 113 HIS A O 1
ATOM 947 N N . ASP A 1 114 ? 8.899 1.463 -7.629 1.00 78.69 114 ASP A N 1
ATOM 948 C CA . ASP A 1 114 ? 9.649 1.462 -6.365 1.00 78.69 114 ASP A CA 1
ATOM 949 C C . ASP A 1 114 ? 9.908 0.052 -5.827 1.00 78.69 114 ASP A C 1
ATOM 951 O O . ASP A 1 114 ? 10.964 -0.229 -5.250 1.00 78.69 114 ASP A O 1
ATOM 955 N N . ARG A 1 115 ? 8.983 -0.873 -6.095 1.00 80.00 115 ARG A N 1
ATOM 956 C CA . ARG A 1 115 ? 9.043 -2.263 -5.623 1.00 80.00 115 ARG A CA 1
ATOM 957 C C . ARG A 1 115 ? 9.898 -3.166 -6.505 1.00 80.00 115 ARG A C 1
ATOM 959 O O . ARG A 1 115 ? 10.301 -4.244 -6.062 1.00 80.00 115 ARG A O 1
ATOM 966 N N . VAL A 1 116 ? 10.172 -2.768 -7.750 1.00 78.38 116 VAL A N 1
ATOM 967 C CA . VAL A 1 116 ? 10.969 -3.592 -8.661 1.00 78.38 116 VAL A CA 1
ATOM 968 C C . VAL A 1 116 ? 12.484 -3.387 -8.461 1.00 78.38 116 VAL A C 1
ATOM 970 O O . VAL A 1 116 ? 12.938 -2.261 -8.217 1.00 78.38 116 VAL A O 1
ATOM 973 N N . PRO A 1 117 ? 13.306 -4.450 -8.591 1.00 80.88 117 PRO A N 1
ATOM 974 C CA . PRO A 1 117 ? 14.764 -4.351 -8.534 1.00 80.88 117 PRO A CA 1
ATOM 975 C C . PRO A 1 117 ? 15.333 -3.370 -9.567 1.00 80.88 117 PRO A C 1
ATOM 977 O O . PRO A 1 117 ? 14.753 -3.163 -10.632 1.00 80.88 117 PRO A O 1
ATOM 980 N N . THR A 1 118 ? 16.529 -2.832 -9.320 1.00 78.69 118 THR A N 1
ATOM 981 C CA . THR A 1 118 ? 17.184 -1.848 -10.206 1.00 78.69 118 THR A CA 1
ATOM 982 C C . THR A 1 118 ? 17.277 -2.309 -11.664 1.00 78.69 118 THR A C 1
ATOM 984 O O . THR A 1 118 ? 17.029 -1.524 -12.576 1.00 78.69 118 THR A O 1
ATOM 987 N N . ALA A 1 119 ? 17.555 -3.594 -11.905 1.00 73.62 119 ALA A N 1
ATOM 988 C CA . ALA A 1 119 ? 17.598 -4.162 -13.255 1.00 73.62 119 ALA A CA 1
ATOM 989 C C . ALA A 1 119 ? 16.261 -4.012 -14.007 1.00 73.62 119 ALA A C 1
ATOM 991 O O . ALA A 1 119 ? 16.242 -3.752 -15.210 1.00 73.62 119 ALA A O 1
ATOM 992 N N . TRP A 1 120 ? 15.140 -4.122 -13.291 1.00 75.19 120 TRP A N 1
ATOM 993 C CA . TRP A 1 120 ? 13.807 -3.898 -13.839 1.00 75.19 120 TRP A CA 1
ATOM 994 C C . TRP A 1 120 ? 13.549 -2.429 -14.148 1.00 75.19 120 TRP A C 1
ATOM 996 O O . TRP A 1 120 ? 13.000 -2.139 -15.204 1.00 75.19 120 TRP A O 1
ATOM 1006 N N . ARG A 1 121 ? 13.982 -1.507 -13.283 1.00 79.31 121 ARG A N 1
ATOM 1007 C CA . ARG A 1 121 ? 13.848 -0.059 -13.526 1.00 79.31 121 ARG A CA 1
ATOM 1008 C C . ARG A 1 121 ? 14.606 0.362 -14.778 1.00 79.31 121 ARG A C 1
ATOM 1010 O O . ARG A 1 121 ? 14.056 1.056 -15.626 1.00 79.31 121 ARG A O 1
ATOM 1017 N N . ILE A 1 122 ? 15.834 -0.137 -14.937 1.00 76.88 122 ILE A N 1
ATOM 1018 C CA . ILE A 1 122 ? 16.648 0.086 -16.140 1.00 76.88 122 ILE A CA 1
ATOM 1019 C C . ILE A 1 122 ? 15.929 -0.476 -17.372 1.00 76.88 122 ILE A C 1
ATOM 1021 O O . ILE A 1 122 ? 15.804 0.215 -18.379 1.00 76.88 122 ILE A O 1
ATOM 1025 N N . ASN A 1 123 ? 15.398 -1.699 -17.293 1.00 72.19 123 ASN A N 1
ATOM 1026 C CA . ASN A 1 123 ? 14.657 -2.293 -18.403 1.00 72.19 123 ASN A CA 1
ATOM 1027 C C . ASN A 1 123 ? 13.358 -1.535 -18.726 1.00 72.19 123 ASN A C 1
ATOM 1029 O O . ASN A 1 123 ? 13.046 -1.349 -19.896 1.00 72.19 123 ASN A O 1
ATOM 1033 N N . GLY A 1 124 ? 12.610 -1.081 -17.720 1.00 75.06 124 GLY A N 1
ATOM 1034 C CA . GLY A 1 124 ? 11.394 -0.283 -17.890 1.00 75.06 124 GLY A CA 1
ATOM 1035 C C . GLY A 1 124 ? 11.689 1.100 -18.472 1.00 75.06 124 GLY A C 1
ATOM 1036 O O . GLY A 1 124 ? 10.946 1.587 -19.318 1.00 75.06 124 GLY A O 1
ATOM 1037 N N . TYR A 1 125 ? 12.811 1.715 -18.091 1.00 78.25 125 TYR A N 1
ATOM 1038 C CA . TYR A 1 125 ? 13.308 2.947 -18.706 1.00 78.25 125 TYR A CA 1
ATOM 1039 C C . TYR A 1 125 ? 13.668 2.738 -20.184 1.00 78.25 125 TYR A C 1
ATOM 1041 O O . TYR A 1 125 ? 13.190 3.476 -21.043 1.00 78.25 125 TYR A O 1
ATOM 1049 N N . LEU A 1 126 ? 14.428 1.685 -20.504 1.00 74.69 126 LEU A N 1
ATOM 1050 C CA . LEU A 1 126 ? 14.753 1.327 -21.889 1.00 74.69 126 LEU A CA 1
ATOM 1051 C C . LEU A 1 126 ? 13.498 0.974 -22.698 1.00 74.69 126 LEU A C 1
ATOM 1053 O O . LEU A 1 126 ? 13.360 1.393 -23.840 1.00 74.69 126 LEU A O 1
ATOM 1057 N N . SER A 1 127 ? 12.551 0.254 -22.100 1.00 70.75 127 SER A N 1
ATOM 1058 C CA . SER A 1 127 ? 11.279 -0.100 -22.737 1.00 70.75 127 SER A CA 1
ATOM 1059 C C . SER A 1 127 ? 10.440 1.144 -23.032 1.00 70.75 127 SER A C 1
ATOM 1061 O O . SER A 1 127 ? 9.882 1.247 -24.122 1.00 70.75 127 SER A O 1
ATOM 1063 N N . ARG A 1 128 ? 10.416 2.134 -22.127 1.00 76.19 128 ARG A N 1
ATOM 1064 C CA . ARG A 1 128 ? 9.788 3.445 -22.366 1.00 76.19 128 ARG A CA 1
ATOM 1065 C C . ARG A 1 128 ? 10.461 4.213 -23.498 1.00 76.19 128 ARG A C 1
ATOM 1067 O O . ARG A 1 128 ? 9.756 4.686 -24.383 1.00 76.19 128 ARG A O 1
ATOM 1074 N N . LEU A 1 129 ? 11.794 4.271 -23.520 1.00 78.06 129 LEU A N 1
ATOM 1075 C CA . LEU A 1 129 ? 12.544 4.881 -24.627 1.00 78.06 129 LEU A CA 1
ATOM 1076 C C . LEU A 1 129 ? 12.222 4.229 -25.981 1.00 78.06 129 LEU A C 1
ATOM 1078 O O . LEU A 1 129 ? 12.226 4.902 -27.006 1.00 78.06 129 LEU A O 1
ATOM 1082 N N . LEU A 1 130 ? 11.915 2.931 -25.979 1.00 73.12 130 LEU A N 1
ATOM 1083 C CA . LEU A 1 130 ? 11.537 2.162 -27.165 1.00 73.12 130 LEU A CA 1
ATOM 1084 C C . LEU A 1 130 ? 10.015 2.126 -27.423 1.00 73.12 130 LEU A C 1
ATOM 1086 O O . LEU A 1 130 ? 9.577 1.452 -28.349 1.00 73.12 130 LEU A O 1
ATOM 1090 N N . GLY A 1 131 ? 9.186 2.817 -26.630 1.00 76.50 131 GLY A N 1
ATOM 1091 C CA . GLY A 1 131 ? 7.722 2.847 -26.797 1.00 76.50 131 GLY A CA 1
ATOM 1092 C C . GLY A 1 131 ? 6.975 1.561 -26.393 1.00 76.50 131 GLY A C 1
ATOM 1093 O O . GLY A 1 131 ? 5.778 1.423 -26.659 1.00 76.50 131 GLY A O 1
ATOM 1094 N N . LEU A 1 132 ? 7.647 0.621 -25.724 1.00 68.00 132 LEU A N 1
ATOM 1095 C CA . LEU A 1 132 ? 7.108 -0.685 -25.312 1.00 68.00 132 LEU A CA 1
ATOM 1096 C C . LEU A 1 132 ? 6.232 -0.630 -24.044 1.00 68.00 132 LEU A C 1
ATOM 1098 O O . LEU A 1 132 ? 5.517 -1.589 -23.748 1.00 68.00 132 LEU A O 1
ATOM 1102 N N . GLY A 1 133 ? 6.259 0.491 -23.319 1.00 71.75 133 GLY A N 1
ATOM 1103 C CA . GLY A 1 133 ? 5.576 0.670 -22.033 1.00 71.75 133 GLY A CA 1
ATOM 1104 C C . GLY A 1 133 ? 6.448 0.291 -20.832 1.00 71.75 133 GLY A C 1
ATOM 1105 O O . GLY A 1 133 ? 7.625 -0.034 -20.981 1.00 71.75 133 GLY A O 1
ATOM 1106 N N . GLU A 1 134 ? 5.883 0.376 -19.626 1.00 69.06 134 GLU A N 1
ATOM 1107 C CA . GLU A 1 134 ? 6.628 0.157 -18.374 1.00 69.06 134 GLU A CA 1
ATOM 1108 C C . GLU A 1 134 ? 6.752 -1.321 -17.987 1.00 69.06 134 GLU A C 1
ATOM 1110 O O . GLU A 1 134 ? 7.779 -1.736 -17.447 1.00 69.06 134 GLU A O 1
ATOM 1115 N N . PHE A 1 135 ? 5.741 -2.129 -18.319 1.00 72.75 135 PHE A N 1
ATOM 1116 C CA . PHE A 1 135 ? 5.722 -3.568 -18.075 1.00 72.75 135 PHE A CA 1
ATOM 1117 C C . PHE A 1 135 ? 5.331 -4.317 -19.353 1.00 72.75 135 PHE A C 1
ATOM 1119 O O . PHE A 1 135 ? 4.155 -4.514 -19.652 1.00 72.75 135 PHE A O 1
ATOM 1126 N N . ALA A 1 136 ? 6.331 -4.745 -20.123 1.00 73.69 136 ALA A N 1
ATOM 1127 C CA . ALA A 1 136 ? 6.124 -5.538 -21.331 1.00 73.69 136 ALA A CA 1
ATOM 1128 C C . ALA A 1 136 ? 6.436 -7.021 -21.072 1.00 73.69 136 ALA A C 1
ATOM 1130 O O . ALA A 1 136 ? 7.587 -7.414 -20.842 1.00 73.69 136 ALA A O 1
ATOM 1131 N N . ILE A 1 137 ? 5.412 -7.865 -21.164 1.00 74.94 137 ILE A N 1
ATOM 1132 C CA . ILE A 1 137 ? 5.560 -9.312 -21.275 1.00 74.94 137 ILE A CA 1
ATOM 1133 C C . ILE A 1 137 ? 5.881 -9.611 -22.738 1.00 74.94 137 ILE A C 1
ATOM 1135 O O . ILE A 1 137 ? 5.070 -9.408 -23.645 1.00 74.94 137 ILE A O 1
ATOM 1139 N N . GLN A 1 138 ? 7.083 -10.125 -22.990 1.00 72.25 138 GLN A N 1
ATOM 1140 C CA . GLN A 1 138 ? 7.403 -10.642 -24.314 1.00 72.25 138 GLN A CA 1
ATOM 1141 C C . GLN A 1 138 ? 6.711 -11.998 -24.476 1.00 72.25 138 GLN A C 1
ATOM 1143 O O . GLN A 1 138 ? 7.201 -13.011 -23.977 1.00 72.25 138 GLN A O 1
ATOM 1148 N N . ALA A 1 139 ? 5.557 -11.978 -25.144 1.00 69.25 139 ALA A N 1
ATOM 1149 C CA . ALA A 1 139 ? 4.773 -13.167 -25.463 1.00 69.25 139 ALA A CA 1
ATOM 1150 C C . ALA A 1 139 ? 5.369 -13.961 -26.633 1.00 69.25 139 ALA A C 1
ATOM 1152 O O . ALA A 1 139 ? 5.146 -15.165 -26.733 1.00 69.25 139 ALA A O 1
ATOM 1153 N N . GLY A 1 140 ? 6.170 -13.308 -27.486 1.00 66.06 140 GLY A N 1
ATOM 1154 C CA . GLY A 1 140 ? 6.927 -13.964 -28.547 1.00 66.06 140 GLY A CA 1
ATOM 1155 C C . GLY A 1 140 ? 7.816 -15.075 -27.990 1.00 66.06 140 GLY A C 1
ATOM 1156 O O . GLY A 1 140 ? 8.824 -14.797 -27.346 1.00 66.06 140 GLY A O 1
ATOM 1157 N N . GLY A 1 141 ? 7.423 -16.323 -28.244 1.00 66.38 141 GLY A N 1
ATOM 1158 C CA . GLY A 1 141 ? 8.108 -17.523 -27.778 1.00 66.38 141 GLY A CA 1
ATOM 1159 C C . GLY A 1 141 ? 7.439 -18.231 -26.604 1.00 66.38 141 GLY A C 1
ATOM 1160 O O . GLY A 1 141 ? 7.892 -19.316 -26.291 1.00 66.38 141 GLY A O 1
ATOM 1161 N N . LEU A 1 142 ? 6.389 -17.700 -25.969 1.00 75.44 142 LEU A N 1
ATOM 1162 C CA . LEU A 1 142 ? 5.605 -18.462 -24.988 1.00 75.44 142 LEU A CA 1
ATOM 1163 C C . LEU A 1 142 ? 4.692 -19.484 -25.689 1.00 75.44 142 LEU A C 1
ATOM 1165 O O . LEU A 1 142 ? 4.148 -19.208 -26.760 1.00 75.44 142 LEU A O 1
ATOM 1169 N N . ASP A 1 143 ? 4.518 -20.655 -25.076 1.00 69.25 143 ASP A N 1
ATOM 1170 C CA . ASP A 1 143 ? 3.541 -21.655 -25.524 1.00 69.25 143 ASP A CA 1
ATOM 1171 C C . ASP A 1 143 ? 2.117 -21.048 -25.530 1.00 69.25 143 ASP A C 1
ATOM 1173 O O . ASP A 1 143 ? 1.732 -20.379 -24.574 1.00 69.25 143 ASP A O 1
ATOM 1177 N N . GLY A 1 144 ? 1.360 -21.236 -26.618 1.00 71.31 144 GLY A N 1
ATOM 1178 C CA . GLY A 1 144 ? -0.013 -20.717 -26.798 1.00 71.31 144 GLY A CA 1
ATOM 1179 C C . GLY A 1 144 ? -0.148 -19.509 -27.742 1.00 71.31 144 GLY A C 1
ATOM 1180 O O . GLY A 1 144 ? -1.216 -19.228 -28.276 1.00 71.31 144 GLY A O 1
ATOM 1181 N N . GLY A 1 145 ? 0.949 -18.813 -28.057 1.00 79.31 145 GLY A N 1
ATOM 1182 C CA . GLY A 1 145 ? 0.892 -17.634 -28.931 1.00 79.31 145 GLY A CA 1
ATOM 1183 C C . GLY A 1 145 ? 0.177 -16.437 -28.284 1.00 79.31 145 GLY A C 1
ATOM 1184 O O . GLY A 1 145 ? -0.438 -16.533 -27.226 1.00 79.31 145 GLY A O 1
ATOM 1185 N N . ILE A 1 146 ? 0.302 -15.252 -28.885 1.00 80.75 146 ILE A N 1
ATOM 1186 C CA . ILE A 1 146 ? -0.076 -14.013 -28.189 1.00 80.75 146 ILE A CA 1
ATOM 1187 C C . ILE A 1 146 ? -1.581 -13.878 -27.935 1.00 80.75 146 ILE A C 1
ATOM 1189 O O . ILE A 1 146 ? -1.975 -13.367 -26.892 1.00 80.75 146 ILE A O 1
ATOM 1193 N N . VAL A 1 147 ? -2.408 -14.354 -28.869 1.00 79.19 147 VAL A N 1
ATOM 1194 C CA . VAL A 1 147 ? -3.869 -14.215 -28.807 1.00 79.19 147 VAL A CA 1
ATOM 1195 C C . VAL A 1 147 ? -4.438 -15.050 -27.665 1.00 79.19 147 VAL A C 1
ATOM 1197 O O . VAL A 1 147 ? -5.265 -14.560 -26.902 1.00 79.19 147 VAL A O 1
ATOM 1200 N N . GLU A 1 148 ? -3.957 -16.285 -27.499 1.00 81.38 148 GLU A N 1
ATOM 1201 C CA . GLU A 1 148 ? -4.380 -17.163 -26.406 1.00 81.38 148 GLU A CA 1
ATOM 1202 C C . GLU A 1 148 ? -3.946 -16.591 -25.055 1.00 81.38 148 GLU A C 1
ATOM 1204 O O . GLU A 1 148 ? -4.743 -16.514 -24.123 1.00 81.38 148 GLU A O 1
ATOM 1209 N N . ILE A 1 149 ? -2.706 -16.103 -24.965 1.00 83.25 149 ILE A N 1
ATOM 1210 C CA . ILE A 1 149 ? -2.186 -15.511 -23.730 1.00 83.25 149 ILE A CA 1
ATOM 1211 C C . ILE A 1 149 ? -2.960 -14.240 -23.377 1.00 83.25 149 ILE A C 1
ATOM 1213 O O . ILE A 1 149 ? -3.317 -14.061 -22.218 1.00 83.25 149 ILE A O 1
ATOM 1217 N N . GLN A 1 150 ? -3.259 -13.375 -24.348 1.00 84.56 150 GLN A N 1
ATOM 1218 C CA . GLN A 1 150 ? -4.072 -12.186 -24.108 1.00 84.56 150 GLN A CA 1
ATOM 1219 C C . GLN A 1 150 ? -5.476 -12.570 -23.635 1.00 84.56 150 GLN A C 1
ATOM 1221 O O . GLN A 1 150 ? -5.926 -12.038 -22.627 1.00 84.56 150 GLN A O 1
ATOM 1226 N N . ALA A 1 151 ? -6.138 -13.518 -24.304 1.00 81.00 151 ALA A N 1
ATOM 1227 C CA . ALA A 1 151 ? -7.473 -13.974 -23.922 1.00 81.00 151 ALA A CA 1
ATOM 1228 C C . ALA A 1 151 ? -7.496 -14.549 -22.497 1.00 81.00 151 ALA A C 1
ATOM 1230 O O . ALA A 1 151 ? -8.395 -14.240 -21.720 1.00 81.00 151 ALA A O 1
ATOM 1231 N N . ILE A 1 152 ? -6.477 -15.327 -22.124 1.00 83.62 152 ILE A N 1
ATOM 1232 C CA . ILE A 1 152 ? -6.317 -15.842 -20.763 1.00 83.62 152 ILE A CA 1
ATOM 1233 C C . ILE A 1 152 ? -6.126 -14.689 -19.777 1.00 83.62 152 ILE A C 1
ATOM 1235 O O . ILE A 1 152 ? -6.818 -14.631 -18.767 1.00 83.62 152 ILE A O 1
ATOM 1239 N N . LEU A 1 153 ? -5.200 -13.766 -20.040 1.00 84.31 153 LEU A N 1
ATOM 1240 C CA . LEU A 1 153 ? -4.920 -12.661 -19.121 1.00 84.31 153 LEU A CA 1
ATOM 1241 C C . LEU A 1 153 ? -6.140 -11.754 -18.931 1.00 84.31 153 LEU A C 1
ATOM 1243 O O . LEU A 1 153 ? -6.459 -11.408 -17.794 1.00 84.31 153 LEU A O 1
ATOM 1247 N N . SER A 1 154 ? -6.854 -11.441 -20.013 1.00 81.00 154 SER A N 1
ATOM 1248 C CA . SER A 1 154 ? -8.118 -10.704 -19.975 1.00 81.00 154 SER A CA 1
ATOM 1249 C C . SER A 1 154 ? -9.189 -11.464 -19.198 1.00 81.00 154 SER A C 1
ATOM 1251 O O . SER A 1 154 ? -9.805 -10.881 -18.319 1.00 81.00 154 SER A O 1
ATOM 1253 N N . HIS A 1 155 ? -9.353 -12.772 -19.417 1.00 81.12 155 HIS A N 1
ATOM 1254 C CA . HIS A 1 155 ? -10.329 -13.573 -18.676 1.00 81.12 155 HIS A CA 1
ATOM 1255 C C . HIS A 1 155 ? -10.028 -13.626 -17.170 1.00 81.12 155 HIS A C 1
ATOM 1257 O O . HIS A 1 155 ? -10.934 -13.489 -16.351 1.00 81.12 155 HIS A O 1
ATOM 1263 N N . TYR A 1 156 ? -8.760 -13.798 -16.779 1.00 80.06 156 TYR A N 1
ATOM 1264 C CA . TYR A 1 156 ? -8.371 -13.774 -15.363 1.00 80.06 156 TYR A CA 1
ATOM 1265 C C . TYR A 1 156 ? -8.608 -12.399 -14.740 1.00 80.06 156 TYR A C 1
ATOM 1267 O O . TYR A 1 156 ? -9.052 -12.328 -13.594 1.00 80.06 156 TYR A O 1
ATOM 1275 N N . HIS A 1 157 ? -8.336 -11.328 -15.487 1.00 78.25 157 HIS A N 1
ATOM 1276 C CA . HIS A 1 157 ? -8.589 -9.960 -15.048 1.00 78.25 157 HIS A CA 1
ATOM 1277 C C . HIS A 1 157 ? -10.088 -9.686 -14.909 1.00 78.25 157 HIS A C 1
ATOM 1279 O O . HIS A 1 157 ? -10.510 -9.278 -13.835 1.00 78.25 157 HIS A O 1
ATOM 1285 N N . GLU A 1 158 ? -10.913 -10.012 -15.903 1.00 78.38 158 GLU A N 1
ATOM 1286 C CA . GLU A 1 158 ? -12.370 -9.823 -15.878 1.00 78.38 158 GLU A CA 1
ATOM 1287 C C . GLU A 1 158 ? -13.038 -10.635 -14.768 1.00 78.38 158 GLU A C 1
ATOM 1289 O O . GLU A 1 158 ? -13.697 -10.059 -13.907 1.00 78.38 158 GLU A O 1
ATOM 1294 N N . VAL A 1 159 ? -12.795 -11.951 -14.689 1.00 75.56 159 VAL A N 1
ATOM 1295 C CA . VAL A 1 159 ? -13.389 -12.818 -13.651 1.00 75.56 159 VAL A CA 1
ATOM 1296 C C . VAL A 1 159 ? -13.022 -12.342 -12.249 1.00 75.56 159 VAL A C 1
ATOM 1298 O O . VAL A 1 159 ? -13.807 -12.487 -11.308 1.00 75.56 159 VAL A O 1
ATOM 1301 N N . ARG A 1 160 ? -11.828 -11.769 -12.075 1.00 71.44 160 ARG A N 1
ATOM 1302 C CA . ARG A 1 160 ? -11.408 -11.228 -10.783 1.00 71.44 160 ARG A CA 1
ATOM 1303 C C . ARG A 1 160 ? -11.943 -9.834 -10.542 1.00 71.44 160 ARG A C 1
ATOM 1305 O O . ARG A 1 160 ? -12.329 -9.583 -9.413 1.00 71.44 160 ARG A O 1
ATOM 1312 N N . THR A 1 161 ? -12.050 -8.974 -11.543 1.00 62.97 161 THR A N 1
ATOM 1313 C CA . THR A 1 161 ? -12.663 -7.648 -11.392 1.00 62.97 161 THR A CA 1
ATOM 1314 C C . THR A 1 161 ? -14.174 -7.775 -11.126 1.00 62.97 161 THR A C 1
ATOM 1316 O O . THR A 1 161 ? -14.705 -7.080 -10.262 1.00 62.97 161 THR A O 1
ATOM 1319 N N . GLU A 1 162 ? -14.853 -8.749 -11.740 1.00 59.62 162 GLU A N 1
ATOM 1320 C CA . GLU A 1 162 ? -16.281 -9.065 -11.545 1.00 59.62 162 GLU A CA 1
ATOM 1321 C C . GLU A 1 1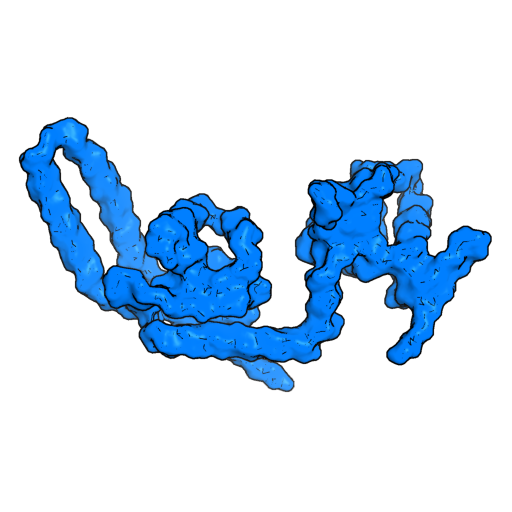62 ? -16.559 -9.865 -10.256 1.00 59.62 162 GLU A C 1
ATOM 1323 O O . GLU A 1 162 ? -17.447 -9.542 -9.465 1.00 59.62 162 GLU A O 1
ATOM 1328 N N . GLY A 1 163 ? -15.752 -10.890 -9.965 1.00 52.09 163 GLY A N 1
ATOM 1329 C CA . GLY A 1 163 ? -15.827 -11.624 -8.696 1.00 52.09 163 GLY A CA 1
ATOM 1330 C C . GLY A 1 163 ? -15.431 -10.763 -7.490 1.00 52.09 163 GLY A C 1
ATOM 1331 O O . GLY A 1 163 ? -15.930 -10.970 -6.379 1.00 52.09 163 GLY A O 1
ATOM 1332 N N . SER A 1 164 ? -14.569 -9.768 -7.720 1.00 47.75 164 SER A N 1
ATOM 1333 C CA . SER A 1 164 ? -14.221 -8.736 -6.752 1.00 47.75 164 SER A CA 1
ATOM 1334 C C . SER A 1 164 ? -15.327 -7.689 -6.617 1.00 47.75 164 SER A C 1
ATOM 1336 O O . SER A 1 164 ? -15.655 -7.294 -5.513 1.00 47.75 164 SER A O 1
ATOM 1338 N N . THR A 1 165 ? -16.022 -7.278 -7.671 1.00 45.47 165 THR A N 1
ATOM 1339 C CA . THR A 1 165 ? -17.117 -6.300 -7.509 1.00 45.47 165 THR A CA 1
ATOM 1340 C C . THR A 1 165 ? -18.299 -6.842 -6.693 1.00 45.47 165 THR A C 1
ATOM 1342 O O . THR A 1 165 ? -18.940 -6.067 -5.991 1.00 45.47 165 THR A O 1
ATOM 1345 N N . LEU A 1 166 ? -18.540 -8.160 -6.650 1.00 44.53 166 LEU A N 1
ATOM 1346 C CA . LEU A 1 166 ? -19.626 -8.749 -5.841 1.00 44.53 166 LEU A CA 1
ATOM 1347 C C . LEU A 1 166 ? -19.255 -9.079 -4.385 1.00 44.53 166 LEU A C 1
ATOM 1349 O O . LEU A 1 166 ? -20.068 -8.870 -3.485 1.00 44.53 166 LEU A O 1
ATOM 1353 N N . LYS A 1 167 ? -18.049 -9.597 -4.117 1.00 42.84 167 LYS A N 1
ATOM 1354 C CA . LYS A 1 167 ? -17.611 -9.926 -2.741 1.00 42.84 167 LYS A CA 1
ATOM 1355 C C . LYS A 1 167 ? -16.794 -8.807 -2.102 1.00 42.84 167 LYS A C 1
ATOM 1357 O O . LYS A 1 167 ? -16.809 -8.625 -0.889 1.00 42.84 167 LYS A O 1
ATOM 1362 N N . 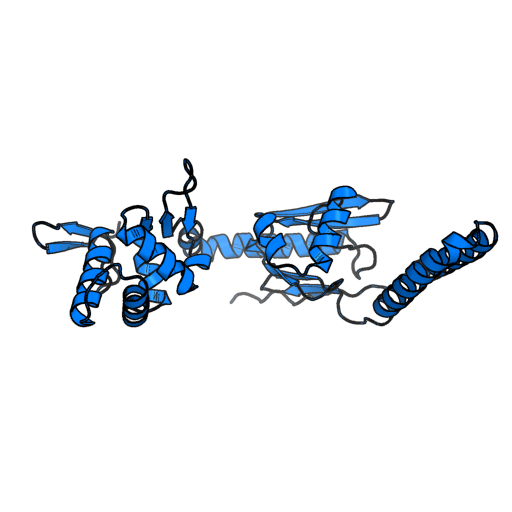THR A 1 168 ? -16.135 -8.036 -2.946 1.00 42.12 168 THR A N 1
ATOM 1363 C CA . THR A 1 168 ? -15.345 -6.870 -2.607 1.00 42.12 168 THR A CA 1
ATOM 1364 C C . THR A 1 168 ? -16.100 -5.572 -2.901 1.00 42.12 168 THR A C 1
ATOM 1366 O O . THR A 1 168 ? -15.703 -4.554 -2.382 1.00 42.12 168 THR A O 1
ATOM 1369 N N . GLY A 1 169 ? -17.270 -5.539 -3.545 1.00 37.44 169 GLY A N 1
ATOM 1370 C CA . GLY A 1 169 ? -18.120 -4.329 -3.521 1.00 37.44 169 GLY A CA 1
ATOM 1371 C C . GLY A 1 169 ? -18.454 -3.864 -2.094 1.00 37.44 169 GLY A C 1
ATOM 1372 O O . GLY A 1 169 ? -18.525 -2.673 -1.822 1.00 37.44 169 GLY A O 1
ATOM 1373 N N . ARG A 1 170 ? -18.529 -4.808 -1.144 1.00 39.66 170 ARG A N 1
ATOM 1374 C CA . ARG A 1 170 ? -18.710 -4.541 0.293 1.00 39.66 170 ARG A CA 1
ATOM 1375 C C . ARG A 1 170 ? -17.398 -4.407 1.091 1.00 39.66 170 ARG A C 1
ATOM 1377 O O . ARG A 1 170 ? -17.459 -4.100 2.272 1.00 39.66 170 ARG A O 1
ATOM 1384 N N . MET A 1 171 ? -16.237 -4.673 0.478 1.00 41.09 171 MET A N 1
ATOM 1385 C CA . MET A 1 171 ? -14.918 -4.759 1.148 1.00 41.09 171 MET A CA 1
ATOM 1386 C C . MET A 1 171 ? -13.835 -3.836 0.529 1.00 41.09 171 MET A C 1
ATOM 1388 O O . MET A 1 171 ? -12.911 -3.438 1.221 1.00 41.09 171 MET A O 1
ATOM 1392 N N . LEU A 1 172 ? -13.953 -3.465 -0.753 1.00 42.06 172 LEU A N 1
ATOM 1393 C CA . LEU A 1 172 ? -13.114 -2.544 -1.541 1.00 42.06 172 LEU A CA 1
ATOM 1394 C C . LEU A 1 172 ? -13.685 -1.129 -1.553 1.00 42.06 172 LEU A C 1
ATOM 1396 O O . LEU A 1 172 ? -12.881 -0.214 -1.658 1.00 42.06 172 LEU A O 1
ATOM 1400 N N . MET A 1 173 ? -15.000 -0.914 -1.369 1.00 41.50 173 MET A N 1
ATOM 1401 C CA . MET A 1 173 ? -15.473 0.443 -1.034 1.00 41.50 173 MET A CA 1
ATOM 1402 C C . MET A 1 173 ? -14.754 0.965 0.221 1.00 41.50 173 MET A C 1
ATOM 1404 O O . MET A 1 173 ? -14.429 2.138 0.295 1.00 41.50 173 MET A O 1
ATOM 1408 N N . GLN A 1 174 ? -14.359 0.062 1.126 1.00 45.75 174 GLN A N 1
ATOM 1409 C CA . GLN A 1 174 ? -13.555 0.374 2.308 1.00 45.75 174 GLN A CA 1
ATOM 1410 C C . GLN A 1 174 ? -12.029 0.475 2.052 1.00 45.75 174 GLN A C 1
ATOM 1412 O O . GLN A 1 174 ? -11.296 0.875 2.948 1.00 45.75 174 GLN A O 1
ATOM 1417 N N . GLN A 1 175 ? -11.515 0.098 0.869 1.00 47.22 175 GLN A N 1
ATOM 1418 C CA . GLN A 1 175 ? -10.077 0.176 0.527 1.00 47.22 175 GLN A CA 1
ATOM 1419 C C . GLN A 1 175 ? -9.733 1.294 -0.469 1.00 47.22 175 GLN A C 1
ATOM 1421 O O . GLN A 1 175 ? -8.559 1.637 -0.595 1.00 47.22 175 GLN A O 1
ATOM 1426 N N . SER A 1 176 ? -10.714 1.849 -1.187 1.00 57.00 176 SER A N 1
ATOM 1427 C CA . SER A 1 176 ? -10.520 3.009 -2.069 1.00 57.00 176 SER A CA 1
ATOM 1428 C C . SER A 1 176 ? -10.716 4.354 -1.368 1.00 57.00 176 SER A C 1
ATOM 1430 O O . SER A 1 176 ? -10.384 5.387 -1.943 1.00 57.00 176 SER A O 1
ATOM 1432 N N . GLU A 1 177 ? -11.262 4.355 -0.154 1.00 83.50 177 GLU A N 1
ATOM 1433 C CA . GLU A 1 177 ? -11.446 5.570 0.632 1.00 83.50 177 GLU A CA 1
ATOM 1434 C C . GLU A 1 177 ? -10.199 5.872 1.468 1.00 83.50 177 GLU A C 1
ATOM 1436 O O . GLU A 1 177 ? -9.552 4.979 2.023 1.00 83.50 177 GLU A O 1
ATOM 1441 N N . SER A 1 178 ? -9.846 7.156 1.521 1.00 92.69 178 SER A N 1
ATOM 1442 C CA . SER A 1 178 ? -8.774 7.662 2.374 1.00 92.69 178 SER A CA 1
ATOM 1443 C C . SER A 1 178 ? -9.150 7.414 3.830 1.00 92.69 178 SER A C 1
ATOM 1445 O O . SER A 1 178 ? -10.163 7.922 4.299 1.00 92.69 178 SER A O 1
ATOM 1447 N N . LEU A 1 179 ? -8.332 6.652 4.551 1.00 96.50 179 LEU A N 1
ATOM 1448 C CA . LEU A 1 179 ? -8.582 6.310 5.951 1.00 96.50 179 LEU A CA 1
ATOM 1449 C C . LEU A 1 179 ? -8.014 7.358 6.910 1.00 96.50 179 LEU A C 1
ATOM 1451 O O . LEU A 1 179 ? -8.583 7.596 7.974 1.00 96.50 179 LEU A O 1
ATOM 1455 N N . ALA A 1 180 ? -6.932 8.018 6.512 1.00 97.12 180 ALA A N 1
ATOM 1456 C CA . ALA A 1 180 ? -6.434 9.226 7.153 1.00 97.12 180 ALA A CA 1
ATOM 1457 C C . ALA A 1 180 ? -5.987 10.230 6.087 1.00 97.12 180 ALA A C 1
ATOM 1459 O O . ALA A 1 180 ? -5.751 9.859 4.933 1.00 97.12 180 ALA A O 1
ATOM 1460 N N . TRP A 1 181 ? -5.895 11.498 6.465 1.00 96.62 181 TRP A N 1
ATOM 1461 C CA . TRP A 1 181 ? -5.453 12.581 5.593 1.00 96.62 181 TRP A CA 1
ATOM 1462 C C . TRP A 1 181 ? -4.501 13.500 6.347 1.00 96.62 181 TRP A C 1
ATOM 1464 O O . TRP A 1 181 ? -4.773 13.852 7.492 1.00 96.62 181 TRP A O 1
ATOM 1474 N N . TYR A 1 182 ? -3.417 13.898 5.690 1.00 96.56 182 TYR A N 1
ATOM 1475 C CA . TYR A 1 182 ? -2.448 14.887 6.151 1.00 96.56 182 TYR A CA 1
ATOM 1476 C C . TYR A 1 182 ? -2.399 16.063 5.176 1.00 96.56 182 TYR A C 1
ATOM 1478 O O . TYR A 1 182 ? -2.458 15.875 3.965 1.00 96.56 182 TYR A O 1
ATOM 1486 N N . ARG A 1 183 ? -2.253 17.287 5.687 1.00 95.31 183 ARG A N 1
ATOM 1487 C CA . ARG A 1 183 ? -2.381 18.516 4.891 1.00 95.31 183 ARG A CA 1
ATOM 1488 C C . ARG A 1 183 ? -1.362 18.684 3.759 1.00 95.31 183 ARG A C 1
ATOM 1490 O O . ARG A 1 183 ? -1.698 19.312 2.760 1.00 95.31 183 ARG A O 1
ATOM 1497 N N . TRP A 1 184 ? -0.136 18.172 3.887 1.00 89.50 184 TRP A N 1
ATOM 1498 C CA . TRP A 1 184 ? 0.923 18.420 2.897 1.00 89.50 184 TRP A CA 1
ATOM 1499 C C . TRP A 1 184 ? 1.146 17.230 1.953 1.00 89.50 184 TRP A C 1
ATOM 1501 O O . TRP A 1 184 ? 1.056 16.089 2.403 1.00 89.50 184 TRP A O 1
ATOM 1511 N N . PRO A 1 185 ? 1.485 17.469 0.668 1.00 86.62 185 PRO A N 1
ATOM 1512 C CA . PRO A 1 185 ? 1.650 18.778 0.026 1.00 86.62 185 PRO A CA 1
ATOM 1513 C C . PRO A 1 185 ? 0.308 19.430 -0.361 1.00 86.62 185 PRO A C 1
ATOM 1515 O O . PRO A 1 185 ? -0.551 18.774 -0.935 1.00 86.62 185 PRO A O 1
ATOM 1518 N N . GLU A 1 186 ? 0.129 20.729 -0.109 1.00 79.62 186 GLU A N 1
ATOM 1519 C CA . GLU A 1 186 ? -1.049 21.463 -0.598 1.00 79.62 186 GLU A CA 1
ATOM 1520 C C . GLU A 1 186 ? -1.065 21.559 -2.143 1.00 79.62 186 GLU A C 1
ATOM 1522 O O . GLU A 1 186 ? 0.003 21.627 -2.763 1.00 79.62 186 GLU A O 1
ATOM 1527 N N . PRO A 1 187 ? -2.254 21.619 -2.781 1.00 86.31 187 PRO A N 1
ATOM 1528 C CA . PRO A 1 187 ? -3.589 21.660 -2.167 1.00 86.31 187 PRO A CA 1
ATOM 1529 C C . PRO A 1 187 ? -4.185 20.279 -1.848 1.00 86.31 187 PRO A C 1
ATOM 1531 O O . PRO A 1 187 ? -5.194 20.209 -1.153 1.00 86.31 187 PRO A O 1
ATOM 1534 N N . ASP A 1 188 ? -3.586 19.204 -2.356 1.00 83.75 188 ASP A N 1
ATOM 1535 C CA . ASP A 1 188 ? -4.201 17.872 -2.354 1.00 83.75 188 ASP A CA 1
ATOM 1536 C C . ASP A 1 188 ? -4.016 17.138 -1.011 1.00 83.75 188 ASP A C 1
ATOM 1538 O O . ASP A 1 188 ? -4.868 16.360 -0.578 1.00 83.75 188 ASP A O 1
ATOM 1542 N N . GLY A 1 189 ? -2.918 17.424 -0.311 1.00 93.00 189 GLY A N 1
ATOM 1543 C CA . GLY A 1 189 ? -2.494 16.705 0.882 1.00 93.00 189 GLY A CA 1
ATOM 1544 C C . GLY A 1 189 ? -2.005 15.286 0.585 1.00 93.00 189 GLY A C 1
ATOM 1545 O O . GLY A 1 189 ? -1.871 14.859 -0.562 1.00 93.00 189 GLY A O 1
ATOM 1546 N N . THR A 1 190 ? -1.710 14.545 1.648 1.00 94.12 190 THR A N 1
ATOM 1547 C CA . THR A 1 190 ? -1.345 13.130 1.592 1.00 94.12 190 THR A CA 1
ATOM 1548 C C . THR A 1 190 ? -2.495 12.291 2.129 1.00 94.12 190 THR A C 1
ATOM 1550 O O . THR A 1 190 ? -2.915 12.434 3.277 1.00 94.12 190 THR A O 1
ATOM 1553 N N . HIS A 1 191 ? -2.995 11.394 1.286 1.00 94.50 191 HIS A N 1
ATOM 1554 C CA . HIS A 1 191 ? -4.019 10.419 1.638 1.00 94.50 191 HIS A CA 1
ATOM 1555 C C . HIS A 1 191 ? -3.365 9.107 2.067 1.00 94.50 191 HIS A C 1
ATOM 1557 O O . HIS A 1 191 ? -2.537 8.566 1.334 1.00 94.50 191 HIS A O 1
ATOM 1563 N N . TYR A 1 192 ? -3.770 8.583 3.221 1.00 95.31 192 TYR A N 1
ATOM 1564 C CA . TYR A 1 192 ? -3.324 7.282 3.711 1.00 95.31 192 TYR A CA 1
ATOM 1565 C C . TYR A 1 192 ? -4.433 6.253 3.531 1.00 95.31 192 TYR A C 1
ATOM 1567 O O . TYR A 1 192 ? -5.573 6.450 3.963 1.00 95.31 192 TYR A O 1
ATOM 1575 N N . PHE A 1 193 ? -4.083 5.129 2.919 1.00 94.94 193 PHE A N 1
ATOM 1576 C CA . PHE A 1 193 ? -4.992 4.024 2.645 1.00 94.94 193 PHE A CA 1
ATOM 1577 C C . PHE A 1 193 ? -4.717 2.848 3.587 1.00 94.94 193 PHE A C 1
ATOM 1579 O O . PHE A 1 193 ? -3.707 2.799 4.292 1.00 94.94 193 PHE A O 1
ATOM 1586 N N . ALA A 1 194 ? -5.588 1.838 3.555 1.00 93.38 194 ALA A N 1
ATOM 1587 C CA . ALA A 1 194 ? -5.432 0.615 4.350 1.00 93.38 194 ALA A CA 1
ATOM 1588 C C . ALA A 1 194 ? -4.045 -0.039 4.195 1.00 93.38 194 ALA A C 1
ATOM 1590 O O . ALA A 1 194 ? -3.483 -0.551 5.164 1.00 93.38 194 ALA A O 1
ATOM 1591 N N . SER A 1 195 ? -3.468 -0.008 2.985 1.00 91.31 195 SER A N 1
ATOM 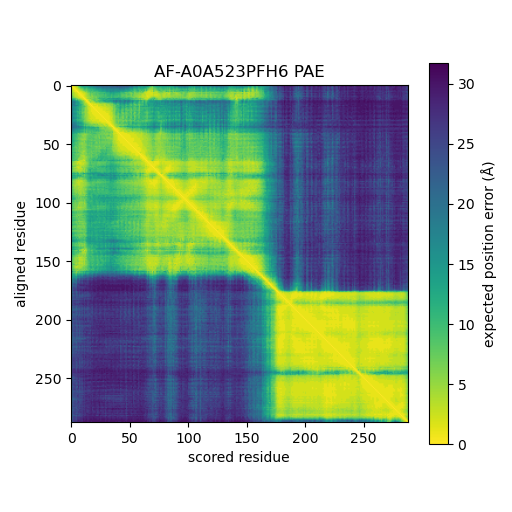1592 C CA . SER A 1 195 ? -2.134 -0.572 2.749 1.00 91.31 195 SER A CA 1
ATOM 1593 C C . SER A 1 195 ? -1.025 0.158 3.496 1.00 91.31 195 SER A C 1
ATOM 1595 O O . SER A 1 195 ? -0.039 -0.477 3.855 1.00 91.31 195 SER A O 1
ATOM 1597 N N . ASP A 1 196 ? -1.186 1.460 3.721 1.00 93.69 196 ASP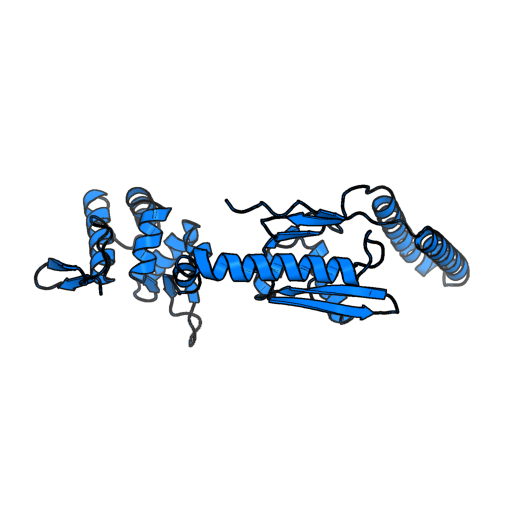 A N 1
ATOM 1598 C CA . ASP A 1 196 ? -0.175 2.306 4.354 1.00 93.69 196 ASP A CA 1
ATOM 1599 C C . ASP A 1 196 ? -0.297 2.184 5.875 1.00 93.69 196 ASP A C 1
ATOM 1601 O O . ASP A 1 196 ? 0.678 1.896 6.565 1.00 93.69 196 ASP A O 1
ATOM 1605 N N . LEU A 1 197 ? -1.533 2.241 6.384 1.00 96.25 197 LEU A N 1
ATOM 1606 C CA . LEU A 1 197 ? -1.851 2.128 7.812 1.00 96.25 197 LEU A CA 1
ATOM 1607 C C . LEU A 1 197 ? -1.658 0.714 8.392 1.00 96.25 197 LEU A C 1
ATOM 1609 O O . LEU A 1 197 ? -1.875 0.498 9.584 1.00 96.25 197 LEU A O 1
ATOM 1613 N N . THR A 1 198 ? -1.250 -0.262 7.576 1.00 94.81 198 THR A N 1
ATOM 1614 C CA . THR A 1 198 ? -0.811 -1.577 8.070 1.00 94.81 198 THR A CA 1
ATOM 1615 C C . THR A 1 198 ? 0.594 -1.508 8.685 1.00 94.81 198 THR A C 1
ATOM 1617 O O . THR A 1 198 ? 0.920 -2.336 9.533 1.00 94.81 198 THR A O 1
ATOM 1620 N N . ASP A 1 199 ? 1.426 -0.534 8.295 1.00 95.12 199 ASP A N 1
ATOM 1621 C CA . ASP A 1 199 ? 2.759 -0.329 8.870 1.00 95.12 199 ASP A CA 1
ATOM 1622 C C . ASP A 1 199 ? 2.674 0.556 10.131 1.00 95.12 199 ASP A C 1
ATOM 1624 O O . ASP A 1 199 ? 2.322 1.734 10.023 1.00 95.12 199 ASP A O 1
ATOM 1628 N N . PRO A 1 200 ? 3.034 0.045 11.327 1.00 96.94 200 PRO A N 1
ATOM 1629 C CA . PRO A 1 200 ? 3.022 0.825 12.563 1.00 96.94 200 PRO A CA 1
ATOM 1630 C C . PRO A 1 200 ? 3.834 2.124 12.510 1.00 96.94 200 PRO A C 1
ATOM 1632 O O . PRO A 1 200 ? 3.518 3.047 13.253 1.00 96.94 200 PRO A O 1
ATOM 1635 N N . LYS A 1 201 ? 4.871 2.209 11.664 1.00 97.56 201 LYS A N 1
ATOM 1636 C CA . LYS A 1 201 ? 5.677 3.433 11.517 1.00 97.56 201 LYS A CA 1
ATOM 1637 C C . LYS A 1 201 ? 4.929 4.544 10.793 1.00 97.56 201 LYS A C 1
ATOM 1639 O O . LYS A 1 201 ? 5.103 5.706 11.129 1.00 97.56 201 LYS A O 1
ATOM 1644 N N . ILE A 1 202 ? 4.098 4.187 9.819 1.00 97.69 202 ILE A N 1
ATOM 1645 C CA . ILE A 1 202 ? 3.254 5.158 9.119 1.00 97.69 202 ILE A CA 1
ATOM 1646 C C . ILE A 1 202 ? 2.124 5.622 10.039 1.00 97.69 202 ILE A C 1
ATOM 1648 O O . ILE A 1 202 ? 1.776 6.795 10.042 1.00 97.69 202 ILE A O 1
ATOM 1652 N N . VAL A 1 203 ? 1.578 4.726 10.867 1.00 98.00 203 VAL A N 1
ATOM 1653 C CA . VAL A 1 203 ? 0.592 5.114 11.891 1.00 98.00 203 VAL A CA 1
ATOM 1654 C C . VAL A 1 203 ? 1.203 6.087 12.905 1.00 98.00 203 VAL A C 1
ATOM 1656 O O . VAL A 1 203 ? 0.553 7.058 13.272 1.00 98.00 203 VAL A O 1
ATOM 1659 N N . GLU A 1 204 ? 2.449 5.854 13.322 1.00 98.06 204 GLU A N 1
ATOM 1660 C CA . GLU A 1 204 ? 3.211 6.770 14.183 1.00 98.06 204 GLU A CA 1
ATOM 1661 C C . GLU A 1 204 ? 3.367 8.155 13.543 1.00 98.06 204 GLU A C 1
ATOM 1663 O O . GLU A 1 204 ? 3.007 9.145 14.163 1.00 98.06 204 GLU A O 1
ATOM 1668 N N . GLU A 1 205 ? 3.776 8.219 12.273 1.00 97.69 205 GLU A N 1
ATOM 1669 C CA . GLU A 1 205 ? 3.872 9.474 11.512 1.00 97.69 205 GLU A CA 1
ATOM 1670 C C . GLU A 1 205 ? 2.524 10.216 11.433 1.00 97.69 205 GLU A C 1
ATOM 1672 O O . GLU A 1 205 ? 2.454 11.429 11.634 1.00 97.69 205 GLU A O 1
ATOM 1677 N N . VAL A 1 206 ? 1.426 9.494 11.183 1.00 97.94 206 VAL A N 1
ATOM 1678 C CA . VAL A 1 206 ? 0.080 10.086 11.181 1.00 97.94 206 VAL A CA 1
ATOM 1679 C C . VAL A 1 206 ? -0.271 10.647 12.560 1.00 97.94 206 VAL A C 1
ATOM 1681 O O . VAL A 1 206 ? -0.841 11.736 12.631 1.00 97.94 206 VAL A O 1
ATOM 1684 N N . PHE A 1 207 ? 0.069 9.949 13.646 1.00 97.44 207 PHE A N 1
ATOM 1685 C CA . PHE A 1 207 ? -0.173 10.422 15.013 1.00 97.44 207 PHE A CA 1
ATOM 1686 C C . PHE A 1 207 ? 0.651 11.678 15.331 1.00 97.44 207 PHE A C 1
ATOM 1688 O O . PHE A 1 207 ? 0.091 12.638 15.863 1.00 97.44 207 PHE A O 1
ATOM 1695 N N . ASP A 1 208 ? 1.914 11.739 14.901 1.00 96.69 208 ASP A N 1
ATOM 1696 C CA . ASP A 1 208 ? 2.760 12.936 15.030 1.00 96.69 208 ASP A CA 1
ATOM 1697 C C . ASP A 1 208 ? 2.123 14.148 14.339 1.00 96.69 208 ASP A C 1
ATOM 1699 O O . ASP A 1 208 ? 2.139 15.269 14.851 1.00 96.69 208 ASP A O 1
ATOM 1703 N N . TYR A 1 209 ? 1.505 13.939 13.176 1.00 97.06 209 TYR A N 1
ATOM 1704 C CA . TYR A 1 209 ? 0.791 15.003 12.474 1.00 97.06 209 TYR A CA 1
ATOM 1705 C C . TYR A 1 209 ? -0.555 15.361 13.104 1.00 97.06 209 TYR A C 1
ATOM 1707 O O . TYR A 1 209 ? -0.959 16.527 13.029 1.00 97.06 209 TYR A O 1
ATOM 1715 N N . CYS A 1 210 ? -1.249 14.407 13.725 1.00 96.00 210 CYS A N 1
ATOM 1716 C CA . CYS A 1 210 ? -2.478 14.686 14.465 1.00 96.00 210 CYS A CA 1
ATOM 1717 C C . CYS A 1 210 ? -2.190 15.538 15.713 1.00 96.00 210 CYS A C 1
ATOM 1719 O O . CYS A 1 210 ? -2.937 16.476 15.984 1.00 96.00 210 CYS A O 1
ATOM 1721 N N . GLN A 1 211 ? -1.056 15.318 16.390 1.00 94.25 211 GLN A N 1
ATOM 1722 C CA . GLN A 1 211 ? -0.610 16.118 17.541 1.00 94.25 211 GLN A CA 1
ATOM 1723 C C . GLN A 1 211 ? -0.540 17.624 17.241 1.00 94.25 211 GLN A C 1
ATOM 1725 O O . GLN A 1 211 ? -0.853 18.459 18.091 1.00 94.25 211 GLN A O 1
ATOM 1730 N N . ILE A 1 212 ? -0.142 17.982 16.020 1.00 94.38 212 ILE A N 1
ATOM 1731 C CA . ILE A 1 212 ? -0.035 19.373 15.560 1.00 94.38 212 ILE A CA 1
ATOM 1732 C C . ILE A 1 212 ? -1.198 19.798 14.653 1.00 94.38 212 ILE A C 1
ATOM 1734 O O . ILE A 1 212 ? -1.090 20.804 13.949 1.00 94.38 212 ILE A O 1
ATOM 1738 N N . TRP A 1 213 ? -2.315 19.062 14.676 1.00 93.81 213 TRP A N 1
ATOM 1739 C CA . TRP A 1 213 ? -3.555 19.384 13.955 1.00 93.81 213 TRP A CA 1
ATOM 1740 C C . TRP A 1 213 ? -3.389 19.485 12.427 1.00 93.81 213 TRP A C 1
ATOM 1742 O O . TRP A 1 213 ? -4.115 20.220 11.747 1.00 93.81 213 TRP A O 1
ATOM 1752 N N . LEU A 1 214 ? -2.410 18.767 11.869 1.00 95.19 214 LEU A N 1
ATOM 1753 C CA . LEU A 1 214 ? -2.156 18.717 10.426 1.00 95.19 214 LEU A CA 1
ATOM 1754 C C . LEU A 1 214 ? -2.676 17.445 9.761 1.00 95.19 214 LEU A C 1
ATOM 1756 O O . LEU A 1 214 ? -2.769 17.421 8.532 1.00 95.19 214 LEU A O 1
ATOM 1760 N N . ALA A 1 215 ? -3.009 16.419 10.539 1.00 97.06 215 ALA A N 1
ATOM 1761 C CA . ALA A 1 215 ? -3.659 15.215 10.050 1.00 97.06 215 ALA A CA 1
ATOM 1762 C C . ALA A 1 215 ? -4.971 14.939 10.786 1.00 97.06 215 ALA A C 1
ATOM 1764 O O . ALA A 1 215 ? -5.226 15.467 11.865 1.00 97.06 215 ALA A O 1
ATOM 1765 N N . SER A 1 216 ? -5.809 14.118 10.163 1.00 96.69 216 SER A N 1
ATOM 1766 C CA . SER A 1 216 ? -7.032 13.583 10.755 1.00 96.69 216 SER A CA 1
ATOM 1767 C C . SER A 1 216 ? -7.221 12.136 10.318 1.00 96.69 216 SER A C 1
ATOM 1769 O O . SER A 1 216 ? -6.889 11.765 9.186 1.00 96.69 216 SER A O 1
ATOM 1771 N N . VAL A 1 217 ? -7.761 11.317 11.216 1.00 98.00 217 VAL A N 1
ATOM 1772 C CA . VAL A 1 217 ? -8.133 9.928 10.945 1.00 98.00 217 VAL A CA 1
ATOM 1773 C C . VAL A 1 217 ? -9.656 9.860 10.862 1.00 98.00 217 VAL A C 1
ATOM 1775 O O . VAL A 1 217 ? -10.362 10.353 11.736 1.00 98.00 217 VAL A O 1
ATOM 1778 N N . THR A 1 218 ? -10.175 9.270 9.789 1.00 97.31 218 THR A N 1
ATOM 1779 C CA . THR A 1 218 ? -11.624 9.092 9.596 1.00 97.31 218 THR A CA 1
ATOM 1780 C C . THR A 1 218 ? -12.179 8.036 10.561 1.00 97.31 218 THR A C 1
ATOM 1782 O O . THR A 1 218 ? -11.426 7.210 11.081 1.00 97.31 218 THR A O 1
ATOM 1785 N N . LYS A 1 219 ? -13.502 7.978 10.767 1.00 96.75 219 LYS A N 1
ATOM 1786 C CA . LYS A 1 219 ? -14.131 6.882 11.537 1.00 96.75 219 LYS A CA 1
ATOM 1787 C C . LYS A 1 219 ? -13.814 5.500 10.958 1.00 96.75 219 LYS A C 1
ATOM 1789 O O . LYS A 1 219 ? -13.550 4.560 11.708 1.00 96.75 219 LYS A O 1
ATOM 1794 N N . GLU A 1 220 ? -13.788 5.359 9.631 1.00 96.81 220 GLU A N 1
ATOM 1795 C CA . GLU A 1 220 ? -13.382 4.125 8.956 1.00 96.81 220 GLU A CA 1
ATOM 1796 C C . GLU A 1 220 ? -11.904 3.810 9.221 1.00 96.81 220 GLU A C 1
ATOM 1798 O O . GLU A 1 220 ? -11.553 2.646 9.440 1.00 96.81 220 GLU A O 1
ATOM 1803 N N . GLY A 1 221 ? -11.054 4.840 9.254 1.00 97.50 221 GLY A N 1
ATOM 1804 C CA . GLY A 1 221 ? -9.643 4.736 9.608 1.00 97.50 221 GLY A CA 1
ATOM 1805 C C . GLY A 1 221 ? -9.426 4.261 11.039 1.00 97.50 221 GLY A C 1
ATOM 1806 O O . GLY A 1 221 ? -8.677 3.309 11.249 1.00 97.50 221 GLY A O 1
ATOM 1807 N N . TRP A 1 222 ? -10.139 4.823 12.014 1.00 98.00 222 TRP A N 1
ATOM 1808 C CA . TRP A 1 222 ? -10.068 4.372 13.405 1.00 98.00 222 TRP A CA 1
ATOM 1809 C C . TRP A 1 222 ? -10.518 2.923 13.571 1.00 98.00 222 TRP A C 1
ATOM 1811 O O . TRP A 1 222 ? -9.814 2.121 14.192 1.00 98.00 222 TRP A O 1
ATOM 1821 N N . ARG A 1 223 ? -11.631 2.540 12.935 1.00 97.44 223 ARG A N 1
ATOM 1822 C CA . ARG A 1 223 ? -12.081 1.142 12.907 1.00 97.44 223 ARG A CA 1
ATOM 1823 C C . ARG A 1 223 ? -11.018 0.213 12.322 1.00 97.44 223 ARG A C 1
ATOM 1825 O O . ARG A 1 223 ? -10.782 -0.872 12.858 1.00 97.44 223 ARG A O 1
ATOM 1832 N N . PHE A 1 224 ? -10.368 0.624 11.233 1.00 96.56 224 PHE A N 1
ATOM 1833 C CA . PHE A 1 224 ? -9.286 -0.137 10.611 1.00 96.56 224 PHE A CA 1
ATOM 1834 C C . PHE A 1 224 ? -8.072 -0.276 11.540 1.00 96.56 224 PHE A C 1
ATOM 1836 O O . PHE A 1 224 ? -7.570 -1.387 11.723 1.00 96.56 224 PHE A O 1
ATOM 1843 N N . LEU A 1 225 ? -7.627 0.819 12.158 1.00 97.56 225 LEU A N 1
ATOM 1844 C CA . LEU A 1 225 ? -6.487 0.839 13.074 1.00 97.56 225 LEU A CA 1
ATOM 1845 C C . LEU A 1 225 ? -6.720 -0.070 14.286 1.00 97.56 225 LEU A C 1
ATOM 1847 O O . LEU A 1 225 ? -5.853 -0.883 14.611 1.00 97.56 225 LEU A O 1
ATOM 1851 N N . ILE A 1 226 ? -7.909 -0.008 14.895 1.00 97.00 226 ILE A N 1
ATOM 1852 C CA . ILE A 1 226 ? -8.288 -0.862 16.029 1.00 97.00 226 ILE A CA 1
ATOM 1853 C C . ILE A 1 226 ? -8.280 -2.340 15.635 1.00 97.00 226 ILE A C 1
ATOM 1855 O O . ILE A 1 226 ? -7.738 -3.167 16.367 1.00 97.00 226 ILE A O 1
ATOM 1859 N N . LYS A 1 227 ? -8.818 -2.693 14.462 1.00 95.25 227 LYS A N 1
ATOM 1860 C CA . LYS A 1 227 ? -8.826 -4.089 13.988 1.00 95.25 227 LYS A CA 1
ATOM 1861 C C . LYS A 1 227 ? -7.442 -4.607 13.601 1.00 95.25 227 LYS A C 1
ATOM 1863 O O . LYS A 1 227 ? -7.205 -5.808 13.700 1.00 95.25 227 LYS A O 1
ATOM 1868 N N . THR A 1 228 ? -6.550 -3.724 13.159 1.00 95.81 228 THR A N 1
ATOM 1869 C CA . THR A 1 228 ? -5.231 -4.100 12.630 1.00 95.81 228 THR A CA 1
ATOM 1870 C C . THR A 1 228 ? -4.174 -4.187 13.725 1.00 95.81 228 THR A C 1
ATOM 1872 O O . THR A 1 228 ? -3.447 -5.176 13.797 1.00 95.81 228 THR A O 1
ATOM 1875 N N . HIS A 1 229 ? -4.098 -3.178 14.593 1.00 95.12 229 HIS A N 1
ATOM 1876 C CA . HIS A 1 229 ? -3.036 -3.056 15.599 1.00 95.12 229 HIS A CA 1
ATOM 1877 C C . HIS A 1 229 ? -3.495 -3.420 17.011 1.00 95.12 229 HIS A C 1
ATOM 1879 O O . HIS A 1 229 ? -2.659 -3.564 17.902 1.00 95.12 229 HIS A O 1
ATOM 1885 N N . ALA A 1 230 ? -4.807 -3.597 17.213 1.00 94.44 230 ALA A N 1
ATOM 1886 C CA . ALA A 1 230 ? -5.450 -3.632 18.523 1.00 94.44 230 ALA A CA 1
ATOM 1887 C C . ALA A 1 230 ? -5.194 -2.355 19.343 1.00 94.44 230 ALA A C 1
ATOM 1889 O O . ALA A 1 230 ? -4.255 -1.592 19.113 1.00 94.44 230 ALA A O 1
ATOM 1890 N N . LEU A 1 231 ? -6.024 -2.126 20.359 1.00 92.94 231 LEU A N 1
ATOM 1891 C CA . LEU A 1 231 ? -5.898 -0.940 21.208 1.00 92.94 231 LEU A CA 1
ATOM 1892 C C . LEU A 1 231 ? -4.528 -0.876 21.910 1.00 92.94 231 LEU A C 1
ATOM 1894 O O . LEU A 1 231 ? -3.905 0.179 21.962 1.00 92.94 231 LEU A O 1
ATOM 1898 N N . SER A 1 232 ? -3.999 -2.021 22.352 1.00 92.94 232 SER A N 1
ATOM 1899 C CA . SER A 1 232 ? -2.663 -2.114 22.957 1.00 92.94 232 SER A CA 1
ATOM 1900 C C . SER A 1 232 ? -1.530 -1.732 21.999 1.00 92.94 232 SER A C 1
ATOM 1902 O O . SER A 1 232 ? -0.546 -1.129 22.422 1.00 92.94 232 SER A O 1
ATOM 1904 N N . GLY A 1 233 ? -1.646 -2.074 20.710 1.00 95.81 233 GLY A N 1
ATOM 1905 C CA . GLY A 1 233 ? -0.649 -1.691 19.710 1.00 95.81 233 GLY A CA 1
ATOM 1906 C C . GLY A 1 233 ? -0.678 -0.191 19.435 1.00 95.81 233 GLY A C 1
ATOM 1907 O O . GLY A 1 233 ? 0.381 0.429 19.345 1.00 95.81 233 GLY A O 1
ATOM 1908 N N . LEU A 1 234 ? -1.873 0.405 19.392 1.00 96.56 234 LEU A N 1
ATOM 1909 C CA . LEU A 1 234 ? -2.033 1.852 19.233 1.00 96.56 234 LEU A CA 1
ATOM 1910 C C . LEU A 1 234 ? -1.491 2.636 20.432 1.00 96.56 234 LEU A C 1
ATOM 1912 O O . LEU A 1 234 ? -0.853 3.660 20.221 1.00 96.56 234 LEU A O 1
ATOM 1916 N N . ILE A 1 235 ? -1.635 2.138 21.666 1.00 95.06 235 ILE A N 1
ATOM 1917 C CA . ILE A 1 235 ? -0.998 2.748 22.850 1.00 95.06 235 ILE A CA 1
ATOM 1918 C C . ILE A 1 235 ? 0.529 2.743 22.703 1.00 95.06 235 ILE A C 1
ATOM 1920 O O . ILE A 1 235 ? 1.186 3.756 22.936 1.00 95.06 235 ILE A O 1
ATOM 1924 N N . ALA A 1 236 ? 1.109 1.620 22.268 1.00 95.12 236 ALA A N 1
ATOM 1925 C CA . ALA A 1 236 ? 2.551 1.527 22.057 1.00 95.12 236 ALA A CA 1
ATOM 1926 C C . ALA A 1 236 ? 3.045 2.467 20.944 1.00 95.12 236 ALA A C 1
ATOM 1928 O O . ALA A 1 236 ? 4.165 2.967 21.033 1.00 95.12 236 ALA A O 1
ATOM 1929 N N . ILE A 1 237 ? 2.243 2.684 19.895 1.00 96.31 237 ILE A N 1
ATOM 1930 C CA . ILE A 1 237 ? 2.519 3.668 18.838 1.00 96.31 237 ILE A CA 1
ATOM 1931 C C . ILE A 1 237 ? 2.418 5.091 19.398 1.00 96.31 237 ILE A C 1
ATOM 1933 O O . ILE A 1 237 ? 3.369 5.856 19.255 1.00 96.31 237 ILE A O 1
ATOM 1937 N N . ASN A 1 238 ? 1.339 5.412 20.118 1.00 94.56 238 ASN A N 1
ATOM 1938 C CA . ASN A 1 238 ? 1.147 6.712 20.758 1.00 94.56 238 ASN A CA 1
ATOM 1939 C C . ASN A 1 238 ? 2.320 7.091 21.667 1.00 94.56 238 ASN A C 1
ATOM 1941 O O . ASN A 1 238 ? 2.798 8.211 21.592 1.00 94.56 238 ASN A O 1
ATOM 1945 N N . LYS A 1 239 ? 2.843 6.162 22.475 1.00 92.19 239 LYS A N 1
ATOM 1946 C CA . LYS A 1 239 ? 3.992 6.442 23.355 1.00 92.19 239 LYS A CA 1
ATOM 1947 C C . LYS A 1 239 ? 5.266 6.848 22.616 1.00 92.19 239 LYS A C 1
ATOM 1949 O O . LYS A 1 239 ? 6.117 7.503 23.206 1.00 92.19 239 LYS A O 1
ATOM 1954 N N . ARG A 1 240 ? 5.438 6.410 21.367 1.00 93.38 240 ARG A N 1
ATOM 1955 C CA . ARG A 1 240 ? 6.589 6.809 20.543 1.00 93.38 240 ARG A CA 1
ATOM 1956 C C . ARG A 1 240 ? 6.344 8.141 19.846 1.00 93.38 240 ARG A C 1
ATOM 1958 O O . ARG A 1 240 ? 7.266 8.942 19.774 1.00 93.38 240 ARG A O 1
ATOM 1965 N N . SER A 1 241 ? 5.105 8.356 19.408 1.00 91.94 241 SER A N 1
ATOM 1966 C CA . SER A 1 241 ? 4.652 9.587 18.764 1.00 91.94 241 SER A CA 1
ATOM 1967 C C . SER A 1 241 ? 4.585 10.783 19.729 1.00 91.94 241 SER A C 1
ATOM 1969 O O . SER A 1 241 ? 4.993 11.893 19.408 1.00 91.94 241 SER A O 1
ATOM 1971 N N . GLY A 1 242 ? 4.100 10.556 20.950 1.00 88.25 242 GLY A N 1
ATOM 1972 C CA . GLY A 1 242 ? 3.861 11.606 21.937 1.00 88.25 242 GLY A CA 1
ATOM 1973 C C . GLY A 1 242 ? 2.581 12.411 21.694 1.00 88.25 242 GLY A C 1
ATOM 1974 O O . GLY A 1 242 ? 2.481 13.526 22.200 1.00 88.25 242 GLY A O 1
ATOM 1975 N N . TRP A 1 243 ? 1.609 11.882 20.936 1.00 89.75 243 TRP A N 1
ATOM 1976 C CA . TRP A 1 243 ? 0.348 12.586 20.683 1.00 89.75 243 TRP A CA 1
ATOM 1977 C C . TRP A 1 243 ? -0.436 12.833 21.982 1.00 89.75 243 TRP A C 1
ATOM 1979 O O . TRP A 1 243 ? -0.680 13.989 22.331 1.00 89.75 243 TRP A O 1
ATOM 1989 N N . PHE A 1 244 ? -0.750 11.784 22.747 1.00 85.44 244 PHE A N 1
ATOM 1990 C CA . PHE A 1 244 ? -1.201 11.931 24.135 1.00 85.44 244 PHE A CA 1
ATOM 1991 C C . PHE A 1 244 ? 0.009 11.816 25.063 1.00 85.44 244 PHE A C 1
ATOM 1993 O O . PHE A 1 244 ? 0.576 10.725 25.190 1.00 85.44 244 PHE A O 1
ATOM 2000 N N . ASP A 1 245 ? 0.393 12.924 25.701 1.00 76.31 245 ASP A N 1
ATOM 2001 C CA . ASP A 1 245 ? 1.482 12.997 26.688 1.00 76.31 245 ASP A CA 1
ATOM 2002 C C . ASP A 1 245 ? 1.050 12.382 28.031 1.00 76.31 245 ASP A C 1
ATOM 2004 O O . ASP A 1 245 ? 0.893 13.053 29.049 1.00 76.31 245 ASP A O 1
ATOM 2008 N N . GLU A 1 246 ? 0.760 11.082 28.006 1.00 79.06 246 GLU A N 1
ATOM 2009 C CA . GLU A 1 246 ? 0.302 10.318 29.161 1.00 79.06 246 GLU A CA 1
ATOM 2010 C C . GLU A 1 246 ? 1.225 9.114 29.382 1.00 79.06 246 GLU A C 1
ATOM 2012 O O . GLU A 1 246 ? 1.293 8.186 28.571 1.00 79.06 246 GLU A O 1
ATOM 2017 N N . GLU A 1 247 ? 1.931 9.105 30.515 1.00 75.06 247 GLU A N 1
ATOM 2018 C CA . GLU A 1 247 ? 2.782 7.974 30.916 1.00 75.06 247 GLU A CA 1
ATOM 2019 C C . GLU A 1 247 ? 1.953 6.722 31.280 1.00 75.06 247 GLU A C 1
ATOM 2021 O O . GLU A 1 247 ? 2.446 5.591 31.187 1.00 75.06 247 GLU A O 1
ATOM 2026 N N . ASP A 1 248 ? 0.688 6.925 31.668 1.00 86.31 248 ASP A N 1
ATOM 2027 C CA . ASP A 1 248 ? -0.258 5.886 32.077 1.00 86.31 248 ASP A CA 1
ATOM 2028 C C . ASP A 1 248 ? -1.031 5.314 30.877 1.00 86.31 248 ASP A C 1
ATOM 2030 O O . ASP A 1 248 ? -1.782 6.016 30.195 1.00 86.31 248 ASP A O 1
ATOM 2034 N N . ASP A 1 249 ? -0.906 3.999 30.675 1.00 87.31 249 ASP A N 1
ATOM 2035 C CA . ASP A 1 249 ? -1.612 3.254 29.629 1.00 87.31 249 ASP A CA 1
ATOM 2036 C C . ASP A 1 249 ? -3.132 3.415 29.708 1.00 87.31 249 ASP A C 1
ATOM 2038 O O . ASP A 1 249 ? -3.792 3.444 28.671 1.00 87.31 249 ASP A O 1
ATOM 2042 N N . VAL A 1 250 ? -3.703 3.538 30.911 1.00 88.38 250 VAL A N 1
ATOM 2043 C CA . VAL A 1 250 ? -5.156 3.689 31.088 1.00 88.38 250 VAL A CA 1
ATOM 2044 C C . VAL A 1 250 ? -5.631 5.024 30.525 1.00 88.38 250 VAL A C 1
ATOM 2046 O O . VAL A 1 250 ? -6.671 5.085 29.867 1.00 88.38 250 VAL A O 1
ATOM 2049 N N . LYS A 1 251 ? -4.857 6.087 30.740 1.00 88.94 251 LYS A N 1
ATOM 2050 C CA . LYS A 1 251 ? -5.176 7.416 30.222 1.00 88.94 251 LYS A CA 1
ATOM 2051 C C . LYS A 1 251 ? -4.897 7.535 28.731 1.00 88.94 251 LYS A C 1
ATOM 2053 O O . LYS A 1 251 ? -5.745 8.047 28.009 1.00 88.94 251 LYS A O 1
ATOM 2058 N N . ALA A 1 252 ? -3.779 6.989 28.251 1.00 89.44 252 ALA A N 1
ATOM 2059 C CA . ALA A 1 252 ? -3.497 6.917 26.818 1.00 89.44 252 ALA A CA 1
ATOM 2060 C C . ALA A 1 252 ? -4.595 6.137 26.073 1.00 89.44 252 ALA A C 1
ATOM 2062 O O . ALA A 1 252 ? -5.031 6.525 24.991 1.00 89.44 252 ALA A O 1
ATOM 2063 N N . MET A 1 253 ? -5.096 5.058 26.682 1.00 90.81 253 MET A N 1
ATOM 2064 C CA . MET A 1 253 ? -6.236 4.309 26.164 1.00 90.81 253 MET A CA 1
ATOM 2065 C C . MET A 1 253 ? -7.511 5.158 26.116 1.00 90.81 253 MET A C 1
ATOM 2067 O O . MET A 1 253 ? -8.247 5.073 25.135 1.00 90.81 253 MET A O 1
ATOM 2071 N N . ALA A 1 254 ? -7.785 5.947 27.158 1.00 92.56 254 ALA A N 1
ATOM 2072 C CA . ALA A 1 254 ? -8.934 6.845 27.192 1.00 92.56 254 ALA A CA 1
ATOM 2073 C C . ALA A 1 254 ? -8.845 7.923 26.099 1.00 92.56 254 ALA A C 1
ATOM 2075 O O . ALA A 1 254 ? -9.825 8.110 25.389 1.00 92.56 254 ALA A O 1
ATOM 2076 N N . GLY A 1 255 ? -7.670 8.528 25.886 1.00 93.62 255 GLY A N 1
ATOM 2077 C CA . GLY A 1 255 ? -7.453 9.509 24.815 1.00 93.62 255 GLY A CA 1
ATOM 2078 C C . GLY A 1 255 ? -7.654 8.920 23.415 1.00 93.62 255 GLY A C 1
ATOM 2079 O O . GLY A 1 255 ? -8.396 9.469 22.608 1.00 93.62 255 GLY A O 1
ATOM 2080 N N . ILE A 1 256 ? -7.100 7.731 23.142 1.00 94.94 256 ILE A N 1
ATOM 2081 C CA . ILE A 1 256 ? -7.337 7.040 21.858 1.00 94.94 256 ILE A CA 1
ATOM 2082 C C . ILE A 1 256 ? -8.830 6.739 21.661 1.00 94.94 256 ILE A C 1
ATOM 2084 O O . ILE A 1 256 ? -9.348 6.860 20.550 1.00 94.94 256 ILE A O 1
ATOM 2088 N N . ARG A 1 257 ? -9.528 6.316 22.722 1.00 95.31 257 ARG A N 1
ATOM 2089 C CA . ARG A 1 257 ? -10.973 6.053 22.668 1.00 95.31 257 ARG A CA 1
ATOM 2090 C C . ARG A 1 257 ? -11.758 7.328 22.386 1.00 95.31 257 ARG A C 1
ATOM 2092 O O . ARG A 1 257 ? -12.656 7.290 21.556 1.00 95.31 257 ARG A O 1
ATOM 2099 N N . GLU A 1 258 ? -11.415 8.426 23.043 1.00 95.19 258 GLU A N 1
ATOM 2100 C CA . GLU A 1 258 ? -12.047 9.726 22.838 1.00 95.19 258 GLU A CA 1
ATOM 2101 C C . GLU A 1 258 ? -11.904 10.196 21.385 1.00 95.19 258 GLU A C 1
ATOM 2103 O O . GLU A 1 258 ? -12.913 10.493 20.753 1.00 95.19 258 GLU A O 1
ATOM 2108 N N . GLU A 1 259 ? -10.708 10.120 20.794 1.00 96.31 259 GLU A N 1
ATOM 2109 C CA . GLU A 1 259 ? -10.510 10.463 19.375 1.00 96.31 259 GLU A CA 1
ATOM 2110 C C . GLU A 1 259 ? -11.302 9.562 18.416 1.00 96.31 259 GLU A C 1
ATOM 2112 O O . GLU A 1 259 ? -11.819 10.027 17.396 1.00 96.31 259 GLU A O 1
ATOM 2117 N N . CYS A 1 260 ? -11.444 8.268 18.735 1.00 97.12 260 CYS A N 1
ATOM 2118 C CA . CYS A 1 260 ? -12.318 7.382 17.964 1.00 97.12 260 CYS A CA 1
ATOM 2119 C C . CYS A 1 260 ? -13.767 7.896 17.992 1.00 97.12 260 CYS A C 1
ATOM 2121 O O . CYS A 1 260 ? -14.414 7.985 16.942 1.00 97.12 260 CYS A O 1
ATOM 2123 N N . LEU A 1 261 ? -14.260 8.253 19.183 1.00 97.44 261 LEU A N 1
ATOM 2124 C CA . LEU A 1 261 ? -15.624 8.738 19.383 1.00 97.44 261 LEU A CA 1
ATOM 2125 C C . LEU A 1 261 ? -15.849 10.067 18.655 1.00 97.44 261 LEU A C 1
ATOM 2127 O O . LEU A 1 261 ? -16.820 10.167 17.903 1.00 97.44 261 LEU A O 1
ATOM 2131 N N . ILE A 1 262 ? -14.931 11.031 18.797 1.00 95.88 262 ILE A N 1
ATOM 2132 C CA . ILE A 1 262 ? -14.949 12.326 18.094 1.00 95.88 262 ILE A CA 1
ATOM 2133 C C . ILE A 1 262 ? -15.023 12.115 16.578 1.00 95.88 262 ILE A C 1
ATOM 2135 O O . ILE A 1 262 ? -15.829 12.746 15.893 1.00 95.88 262 ILE A O 1
ATOM 2139 N N . ALA A 1 263 ? -14.249 11.170 16.041 1.00 96.38 263 ALA A N 1
ATOM 2140 C CA . ALA A 1 263 ? -14.291 10.848 14.619 1.00 96.38 263 ALA A CA 1
ATOM 2141 C C . ALA A 1 263 ? -15.610 10.186 14.174 1.00 96.38 263 ALA A C 1
ATOM 2143 O O . ALA A 1 263 ? -15.912 10.174 12.978 1.00 96.38 263 ALA A O 1
ATOM 2144 N N . GLY A 1 264 ? -16.403 9.644 15.105 1.00 97.25 264 GLY A N 1
ATOM 2145 C CA . GLY A 1 264 ? -17.691 8.996 14.851 1.00 97.25 264 GLY A CA 1
ATOM 2146 C C . GLY A 1 264 ? -17.652 7.465 14.877 1.00 97.25 264 GLY A C 1
ATOM 2147 O O . GLY A 1 264 ? -18.478 6.824 14.219 1.00 97.25 264 GLY A O 1
ATOM 2148 N N . TYR A 1 265 ? -16.700 6.867 15.599 1.00 97.50 265 TYR A N 1
ATOM 2149 C CA . TYR A 1 265 ? -16.548 5.420 15.768 1.00 97.50 265 TYR A CA 1
ATOM 2150 C C . TYR A 1 265 ? -16.417 5.025 17.246 1.00 97.50 265 TYR A C 1
ATOM 2152 O O . TYR A 1 265 ? -15.535 5.503 17.950 1.00 97.50 265 TYR A O 1
ATOM 2160 N N . ASP A 1 266 ? -17.250 4.093 17.705 1.00 97.19 266 ASP A N 1
ATOM 2161 C CA . ASP A 1 266 ? -17.148 3.506 19.041 1.00 97.19 266 ASP A CA 1
ATOM 2162 C C . ASP A 1 266 ? -16.328 2.197 18.994 1.00 97.19 266 ASP A C 1
ATOM 2164 O O . ASP A 1 266 ? -16.795 1.192 18.437 1.00 97.19 266 ASP A O 1
ATOM 2168 N N . PRO A 1 267 ? -15.112 2.173 19.579 1.00 95.62 267 PRO A N 1
ATOM 2169 C CA . PRO A 1 267 ? -14.242 1.004 19.554 1.00 95.62 267 PRO A CA 1
ATOM 2170 C C . PRO A 1 267 ? -14.707 -0.144 20.462 1.00 95.62 267 PRO A C 1
ATOM 2172 O O . PRO A 1 267 ? -14.235 -1.266 20.270 1.00 95.62 267 PRO A O 1
ATOM 2175 N N . ASP A 1 268 ? -15.600 0.100 21.426 1.00 94.31 268 ASP A N 1
ATOM 2176 C CA . ASP A 1 268 ? -16.111 -0.939 22.328 1.00 94.31 268 ASP A CA 1
ATOM 2177 C C . ASP A 1 268 ? -17.269 -1.719 21.702 1.00 94.31 268 ASP A C 1
ATOM 2179 O O . ASP A 1 268 ? -17.396 -2.929 21.912 1.00 94.31 268 ASP A O 1
ATOM 2183 N N . THR A 1 269 ? -18.105 -1.039 20.915 1.00 94.38 269 THR A N 1
ATOM 2184 C CA . THR A 1 269 ? -19.286 -1.643 20.280 1.00 94.38 269 THR A CA 1
ATOM 2185 C C . THR A 1 269 ? -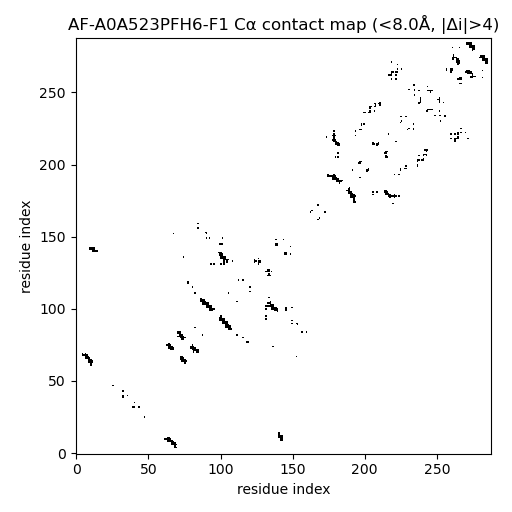19.107 -1.941 18.786 1.00 94.38 269 THR A C 1
ATOM 2187 O O . THR A 1 269 ? -19.957 -2.614 18.201 1.00 94.38 269 THR A O 1
ATOM 2190 N N . ASP A 1 270 ? -17.999 -1.505 18.169 1.00 94.81 270 ASP A N 1
ATOM 2191 C CA . ASP A 1 270 ? -17.734 -1.568 16.716 1.00 94.81 270 ASP A CA 1
ATOM 2192 C C . ASP A 1 270 ? -18.836 -0.871 15.886 1.00 94.81 270 ASP A C 1
ATOM 2194 O O . ASP A 1 270 ? -19.183 -1.326 14.790 1.00 94.81 270 ASP A O 1
ATOM 2198 N N . GLN A 1 271 ? -19.399 0.228 16.407 1.00 95.31 271 GLN A N 1
ATOM 2199 C CA . GLN A 1 271 ? -20.491 0.990 15.785 1.00 95.31 271 GLN A CA 1
ATOM 2200 C C . GLN A 1 271 ? -20.041 2.373 15.307 1.00 95.31 271 GLN A C 1
ATOM 2202 O O . GLN A 1 271 ? -19.147 2.997 15.872 1.00 95.31 271 GLN A O 1
ATOM 2207 N N . PHE A 1 272 ? -20.698 2.876 14.261 1.00 96.25 272 PHE A N 1
ATOM 2208 C CA . PHE A 1 272 ? -20.560 4.265 13.822 1.00 96.25 272 PHE A CA 1
ATOM 2209 C C . PHE A 1 272 ? -21.698 5.118 14.375 1.00 96.25 272 PHE A C 1
ATOM 2211 O O . PHE A 1 272 ? -22.806 4.622 14.578 1.00 96.25 272 PHE A O 1
ATOM 2218 N N . GLY A 1 273 ? -21.448 6.407 14.581 1.00 95.75 273 GLY A N 1
ATOM 2219 C CA . GLY A 1 273 ? -22.413 7.297 15.215 1.00 95.75 273 GLY A CA 1
ATOM 2220 C C . GLY A 1 273 ? -21.916 8.729 15.334 1.00 95.75 273 GLY A C 1
ATOM 2221 O O . GLY A 1 273 ? -21.022 9.153 14.602 1.00 95.75 273 GLY A O 1
ATOM 2222 N N . THR A 1 274 ? -22.527 9.471 16.250 1.00 96.25 274 THR A N 1
ATOM 2223 C CA . THR A 1 274 ? -22.150 10.847 16.578 1.00 96.25 274 THR A CA 1
ATOM 2224 C C . THR A 1 274 ? -21.869 10.936 18.068 1.00 96.25 274 THR A C 1
ATOM 2226 O O . THR A 1 274 ? -22.701 10.526 18.880 1.00 96.25 274 THR A O 1
ATOM 2229 N N . TYR A 1 275 ? -20.699 11.463 18.410 1.00 96.69 275 TYR A N 1
ATOM 2230 C CA . TYR A 1 275 ? -20.316 11.755 19.781 1.00 96.69 275 TYR A CA 1
ATOM 2231 C C . TYR A 1 275 ? -20.680 13.194 20.130 1.00 96.69 275 TYR A C 1
ATOM 2233 O O . TYR A 1 275 ? -20.441 14.108 19.343 1.00 96.69 275 TYR A O 1
ATOM 2241 N N . ASP A 1 276 ? -21.294 13.374 21.290 1.00 94.56 276 ASP A N 1
ATOM 2242 C CA . ASP A 1 276 ? -21.580 14.680 21.866 1.00 94.56 276 ASP A CA 1
ATOM 2243 C C . ASP A 1 276 ? -20.540 14.950 22.962 1.00 94.56 276 ASP A C 1
ATOM 2245 O O . ASP A 1 276 ? -20.584 14.341 24.032 1.00 94.56 276 ASP A O 1
ATOM 2249 N N . GLU A 1 277 ? -19.585 15.837 22.670 1.00 92.38 277 GLU A N 1
ATOM 2250 C CA . GLU A 1 277 ? -18.481 16.183 23.576 1.00 92.38 277 GLU A CA 1
ATOM 2251 C C . GLU A 1 277 ? -18.957 16.894 24.857 1.00 92.38 277 GLU A C 1
ATOM 2253 O O . GLU A 1 277 ? -18.308 16.781 25.895 1.00 92.38 277 GLU A O 1
ATOM 2258 N N . GLU A 1 278 ? -20.099 17.597 24.827 1.00 92.50 278 GLU A N 1
ATOM 2259 C CA . GLU A 1 278 ? -20.633 18.298 26.005 1.00 92.50 278 GLU A CA 1
ATOM 2260 C C . GLU A 1 278 ? -21.237 17.320 27.018 1.00 92.50 278 GLU A C 1
ATOM 2262 O O . GLU A 1 278 ? -21.117 17.503 28.232 1.00 92.50 278 GLU A O 1
ATOM 2267 N N . THR A 1 279 ? -21.905 16.277 26.523 1.00 94.19 279 THR A N 1
ATOM 2268 C CA . THR A 1 279 ? -22.592 15.281 27.358 1.00 94.19 279 THR A CA 1
ATOM 2269 C C . THR A 1 279 ? -21.775 14.010 27.588 1.00 94.19 279 THR A C 1
ATOM 2271 O O . THR A 1 279 ? -22.095 13.243 28.499 1.00 94.19 279 THR A O 1
ATOM 2274 N N . GLY A 1 280 ? -20.742 13.767 26.777 1.00 93.25 280 GLY A N 1
ATOM 2275 C CA . GLY A 1 280 ? -19.964 12.527 26.768 1.00 93.25 280 GLY A CA 1
ATOM 2276 C C . GLY A 1 280 ? -20.751 11.315 26.258 1.00 93.25 280 GLY A C 1
ATOM 2277 O O . GLY A 1 280 ? -20.412 10.175 26.582 1.00 93.25 280 GLY A O 1
ATOM 2278 N N . VAL A 1 281 ? -21.839 11.532 25.508 1.00 95.06 281 VAL A N 1
ATOM 2279 C CA . VAL A 1 281 ? -22.739 10.468 25.038 1.00 95.06 281 VAL A CA 1
ATOM 2280 C C . VAL A 1 281 ? -22.492 10.164 23.563 1.00 95.06 281 VAL A C 1
ATOM 2282 O O . VAL A 1 281 ? -22.563 11.042 22.704 1.00 95.06 281 VAL A O 1
ATOM 2285 N N . PHE A 1 282 ? -22.271 8.885 23.248 1.00 95.69 282 PHE A N 1
ATOM 2286 C CA . PHE A 1 282 ? -22.230 8.396 21.871 1.00 95.69 282 PHE A CA 1
ATOM 2287 C C . PHE A 1 282 ? -23.613 7.922 21.420 1.00 95.69 282 PHE A C 1
ATOM 2289 O O . PHE A 1 282 ? -24.227 7.063 22.054 1.00 95.69 282 PHE A O 1
ATOM 2296 N N . ASN A 1 283 ? -24.095 8.462 20.303 1.00 95.88 283 ASN A N 1
ATOM 2297 C CA . ASN A 1 283 ? -25.370 8.094 19.699 1.00 95.88 283 ASN A CA 1
ATOM 2298 C C . ASN A 1 283 ? -25.119 7.254 18.436 1.00 95.88 283 ASN A C 1
ATOM 2300 O O . ASN A 1 283 ? -24.705 7.815 17.415 1.00 95.88 283 ASN A O 1
ATOM 2304 N N . PRO A 1 284 ? -25.376 5.932 18.462 1.00 93.69 284 PRO A N 1
ATOM 2305 C CA . PRO A 1 284 ? -25.173 5.078 17.299 1.00 93.69 284 PRO A CA 1
ATOM 2306 C C . PRO A 1 284 ? -26.051 5.508 16.123 1.00 93.69 284 PRO A C 1
ATOM 2308 O O . PRO A 1 284 ? -27.235 5.824 16.289 1.00 93.69 284 PRO A O 1
ATOM 2311 N N . ALA A 1 285 ? -25.490 5.475 14.917 1.00 89.50 285 ALA A N 1
ATOM 2312 C CA . ALA A 1 285 ? -26.259 5.668 13.700 1.00 89.50 285 ALA A CA 1
ATOM 2313 C C . ALA A 1 285 ? -27.295 4.541 13.581 1.00 89.50 285 ALA A C 1
ATOM 2315 O O . ALA A 1 285 ? -26.971 3.360 13.706 1.00 89.50 285 ALA A O 1
ATOM 2316 N N . ARG A 1 286 ? -28.560 4.897 13.335 1.00 81.12 286 ARG A N 1
ATOM 2317 C CA . ARG A 1 286 ? -29.597 3.899 13.052 1.00 81.12 286 ARG A CA 1
ATOM 2318 C C . ARG A 1 286 ? -29.269 3.255 11.707 1.00 81.12 286 ARG A C 1
ATOM 2320 O O . ARG A 1 286 ? -29.171 3.974 10.715 1.00 81.12 286 ARG A O 1
ATOM 2327 N N . GLU A 1 287 ? -29.081 1.937 11.685 1.00 55.94 287 GLU A N 1
ATOM 2328 C CA . GLU A 1 287 ? -28.932 1.185 10.435 1.00 55.94 287 GLU A CA 1
ATOM 2329 C C . GLU A 1 287 ? -30.147 1.478 9.539 1.00 55.94 287 GLU A C 1
ATOM 2331 O O . GLU A 1 287 ? -31.291 1.291 9.964 1.00 55.94 287 GLU A O 1
ATOM 2336 N N . ALA A 1 288 ? -29.889 2.022 8.348 1.00 45.38 288 ALA A N 1
ATOM 2337 C CA . ALA A 1 288 ? -30.892 2.283 7.317 1.00 45.38 288 ALA A CA 1
ATOM 2338 C C . ALA A 1 288 ? -31.097 1.051 6.429 1.00 45.38 288 ALA A C 1
ATOM 2340 O O . ALA A 1 288 ? -30.089 0.368 6.128 1.00 45.38 288 ALA A O 1
#

Radius of gyration: 27.0 Å; Cα contacts (8 Å, |Δi|>4): 358; chains: 1; bounding box: 74×45×71 Å

Secondary structure (DSSP, 8-state):
---PPPPEEE-B---HHHHHHHHHHHHHHHHHHTTS-GGGHHHHHHHHHHHHHHHHHHHH--S-SEEEETTEEEE-BTB-EEEEGGGEEEEEEEEETTEEEEEEEES-HHHHHHHS-HHHHHHHHHHHHTTS-SSEE--TTBTTHHHHHHHHHHHHHHHHHHHHHHHTTTTTTTTSS-SEEE-PSTTT-EEE-TTTTTSHHHHHHHHHHHHTTSEEE-HHHHHHHHHHHHHHHHHHHHHHHTSS--SSHHHHHHHHHHHHHHHTEETTTTEEEEEETTTTEEEEPPP-

Nearest PDB structures (foldseek):
  4mk0-assembly1_A  TM=7.343E-01  e=1.867E-01  Homo sapiens
  5he0-assembly1_A  TM=7.243E-01  e=3.311E-01  Bos taurus
  7xt7-assembly1_k  TM=7.506E-01  e=2.633E-01  Komagataella phaffii
  7xti-assembly1_k  TM=7.506E-01  e=2.953E-01  Komagataella phaffii
  8xgc-assembly1_L  TM=2.337E-01  e=2.758E+00  Saccharomyces cerevisiae

Foldseek 3Di:
DDDFDDKDQWWFPDDPVVVVVVVVVLVVVVVVCVVDDPVCVVVNVVVCVVVVVLVVCVVPPRGRQWIQHLQAIFGCSPHTDGDGLQQFPAWDWDADPNFIWIFTDGPDLVVSLVPDDPVLVVVLVVCVVRVNHNGIHRQVRIPPGDVRVRVVNVVSSVCCVVVCCVVVVVPCVLFPDQQKFFPPPPDVGDGDGLVQLLDLVSVLVQLLRVLVPRMAGALSNLLSNCVRQNLVSVLVSCVVSVSPVDPDSVVSSVVSQVSNQCNQAHSVVRFGAHADPVVRDTDGDDDD

Sequence (288 aa):
MSKSLPRLDLRYNRPIFGILLGACLLLVLYLAVSWISPWRAPFIYFLCAVAIPLALWGLLDRRPKLRVDEMGIRYSRWGWILVQWSEISHFEVRRFWGTEHITAIPINTTRLHDRVPTAWRINGYLSRLLGLGEFAIQAGGLDGGIVEIQAILSHYHEVRTEGSTLKTGRMLMQQSESLAWYRWPEPDGTHYFASDLTDPKIVEEVFDYCQIWLASVTKEGWRFLIKTHALSGLIAINKRSGWFDEEDDVKAMAGIREECLIAGYDPDTDQFGTYDEETGVFNPAREA

pLDDT: mean 81.05, std 13.86, range [37.44, 98.06]

Mean predicted aligned error: 15.96 Å

Solvent-accessible surface area (backbone atoms only — not comparable to full-atom values): 16164 Å² total; per-residue (Å²): 133,84,79,77,77,77,75,44,73,37,38,72,53,80,63,69,62,62,56,56,51,50,52,49,50,52,51,52,50,55,57,49,42,78,76,44,66,81,86,52,43,65,60,51,53,50,52,48,68,53,49,50,57,54,53,51,48,61,71,68,55,81,64,57,42,37,36,42,51,96,69,24,41,30,45,36,90,89,50,80,46,80,46,39,58,91,43,46,71,53,77,43,81,46,76,53,96,90,41,53,26,42,22,50,40,54,69,52,64,67,67,55,53,74,75,44,57,71,72,51,48,53,48,23,51,52,26,44,77,69,71,52,41,70,42,61,46,73,34,69,42,34,66,71,43,58,69,52,52,48,52,51,53,50,47,56,48,48,55,46,55,55,55,34,50,70,68,27,51,80,54,43,64,70,51,75,42,66,22,27,42,31,54,60,59,75,94,81,28,38,73,35,32,63,82,50,58,69,39,66,68,51,44,24,55,48,38,45,31,37,60,71,72,44,26,52,60,37,31,70,25,43,55,47,45,45,74,73,49,34,69,72,45,49,44,59,34,33,69,74,43,50,49,59,89,49,95,47,67,71,56,32,47,49,52,56,49,49,54,26,26,70,45,18,20,40,87,90,77,76,41,51,36,47,50,38,83,91,78,72,47,76,46,69,57,78,89,127